Protein AF-A0A6P4IUB3-F1 (afdb_monomer)

Sequence (226 aa):
MGASVVKKASVVYGLVLATVLRIIIPFRVGSNALNECTNCTAAVVTYFSAASRVLFILTTLFLLSISLADLTADWISVAYIPLLIYMMSWTYYSLFEQMKNVEESYEGFMNELAHYWWSNDTYWFNLEKKLQCCGLGGPRTYMEYLRKVPGHCYNPQLITLGCGQMVHDLLDPMLRIGRLMRIITLAIELYLLYFYGVIVCKKLAS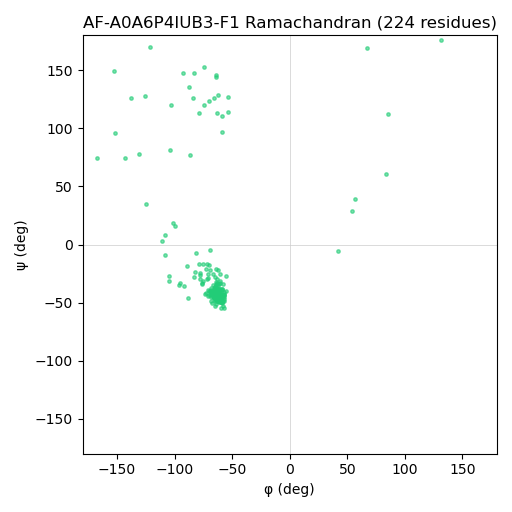LIAERHPNKNVSKPLLNKSR

Organism: Drosophila kikkawai (NCBI:txid30033)

Mean predicted aligned error: 11.53 Å

Radius of gyration: 29.63 Å; Cα contacts (8 Å, |Δi|>4): 137; chains: 1; bounding box: 85×38×99 Å

Nearest PDB structures (foldseek):
  8glv-assembly1_Em  TM=2.026E-01  e=2.421E+00  Chlamydomonas reinhardtii
  6mrt-assembly1_A  TM=2.283E-01  e=3.881E+00  Escherichia coli K-12
  6h2d-assembly1_P  TM=2.812E-01  e=7.673E+00  Aeromonas hydrophila subsp. hydrophila AL09-71

Solvent-accessible surface area (backbone atoms only — not comparable to full-atom values): 12744 Å² total; per-residue (Å²): 121,65,73,63,53,53,53,54,52,50,53,53,49,52,51,52,50,52,54,48,47,66,54,43,47,54,62,73,72,52,44,70,56,53,63,77,41,58,64,35,40,51,31,49,45,50,40,54,52,50,54,50,50,51,53,50,52,52,53,52,51,52,54,50,49,56,61,44,55,79,74,42,86,72,56,65,61,63,64,46,50,62,51,49,54,52,49,50,52,49,50,52,54,53,56,48,52,39,50,49,50,31,52,53,34,46,54,51,50,55,50,50,54,53,48,36,69,75,72,35,67,72,61,38,56,52,49,28,64,53,53,69,27,20,44,59,79,10,60,63,46,26,61,76,69,74,44,83,76,58,74,88,64,72,54,98,85,61,90,56,48,9,43,53,51,54,50,44,70,60,46,50,58,51,53,53,52,47,54,50,50,54,52,52,52,52,49,50,52,50,51,51,50,50,55,52,47,52,55,51,50,53,50,53,51,49,55,54,57,68,69,62,77,82,90,83,82,80,80,79,81,80,85,80,84,129

Secondary structure (DSSP, 8-state):
-HHHHHHHHHHHHHHHHHHHHHHHHHHHH--TTTTT-HHHHHHHHHHHHHHHHHHHHHHHHHHHHHHHHTTS-SSHHHHHHHHHHHHHHHHHHHHHHHHHHHHHHHHHHHHHHHHHHHH-HHHHHHHHHHHT--SSSSHHHHHHTTPPPPGGG--TTS-PPPHHHHHHHHHHHHHHHHHHHHHHHHHHHHHHHHHHHHHHHHHHHHHHHHT-S-SS----------

pLDDT: mean 76.95, std 13.05, range [38.53, 90.44]

Structure (mmCIF, N/CA/C/O backbone):
data_AF-A0A6P4IUB3-F1
#
_entry.id   AF-A0A6P4IUB3-F1
#
loop_
_atom_site.group_PDB
_atom_site.id
_atom_site.type_symbol
_atom_site.label_atom_id
_atom_site.label_alt_id
_atom_site.label_comp_id
_atom_site.label_asym_id
_atom_site.label_entity_id
_atom_site.label_seq_id
_atom_site.pdbx_PDB_ins_code
_atom_site.Cartn_x
_atom_site.Cartn_y
_atom_site.Cartn_z
_atom_site.occupancy
_atom_site.B_iso_or_equiv
_atom_site.auth_seq_id
_atom_site.auth_comp_id
_atom_site.auth_asym_id
_atom_site.auth_atom_id
_atom_site.pdbx_PDB_model_num
ATOM 1 N N . MET A 1 1 ? -23.542 -19.052 21.826 1.00 42.31 1 MET A N 1
ATOM 2 C CA . MET A 1 1 ? -23.485 -18.089 20.695 1.00 42.31 1 MET A CA 1
ATOM 3 C C . MET A 1 1 ? -22.056 -17.773 20.227 1.00 42.31 1 MET A C 1
ATOM 5 O O . MET A 1 1 ? -21.847 -17.721 19.018 1.00 42.31 1 MET A O 1
ATOM 9 N N . GLY A 1 2 ? -21.067 -17.647 21.128 1.00 48.34 2 GLY A N 1
ATOM 10 C CA . GLY A 1 2 ? -19.684 -17.252 20.791 1.00 48.34 2 GLY A CA 1
ATOM 11 C C . GLY A 1 2 ? -18.939 -18.126 19.767 1.00 48.34 2 GLY A C 1
ATOM 12 O O . GLY A 1 2 ? -18.315 -17.592 18.856 1.00 48.34 2 GLY A O 1
ATOM 13 N N . ALA A 1 3 ? -19.068 -19.458 19.814 1.00 53.69 3 ALA A N 1
ATOM 14 C CA . ALA A 1 3 ? -18.295 -20.355 18.937 1.00 53.69 3 ALA A CA 1
ATOM 15 C C . ALA A 1 3 ? -18.576 -20.187 17.424 1.00 53.69 3 ALA A C 1
ATOM 17 O O . ALA A 1 3 ? -17.685 -20.394 16.601 1.00 53.69 3 ALA A O 1
ATOM 18 N N . SER A 1 4 ? -19.797 -19.786 17.039 1.00 62.91 4 SER A N 1
ATOM 19 C CA . SER A 1 4 ? -20.139 -19.558 15.622 1.00 62.91 4 SER A CA 1
ATOM 20 C C . SER A 1 4 ? -19.573 -18.239 15.084 1.00 62.91 4 SER A C 1
ATOM 22 O O . SER A 1 4 ? -19.182 -18.163 13.920 1.00 62.91 4 SER A O 1
ATOM 24 N N . VAL A 1 5 ? -19.483 -17.220 15.943 1.00 61.38 5 VAL A N 1
ATOM 25 C CA . VAL A 1 5 ? -18.946 -15.895 15.608 1.00 61.38 5 VAL A CA 1
ATOM 26 C C . VAL A 1 5 ? -17.427 -15.970 15.484 1.00 61.38 5 VAL A C 1
ATOM 28 O O . VAL A 1 5 ? -16.875 -15.478 14.505 1.00 61.38 5 VAL A O 1
ATOM 31 N N . VAL A 1 6 ? -16.765 -16.683 16.402 1.00 65.00 6 VAL A N 1
ATOM 32 C CA . VAL A 1 6 ? -15.310 -16.904 16.368 1.00 65.00 6 VAL A CA 1
ATOM 33 C C . VAL A 1 6 ? -14.892 -17.659 15.102 1.00 65.00 6 VAL A C 1
ATOM 35 O O . VAL A 1 6 ? -13.956 -17.241 14.424 1.00 65.00 6 VAL A O 1
ATOM 38 N N . LYS A 1 7 ? -15.627 -18.712 14.707 1.00 71.19 7 LYS A N 1
ATOM 39 C CA . LYS A 1 7 ? -15.355 -19.426 13.447 1.00 71.19 7 LYS A CA 1
ATOM 40 C C . LYS A 1 7 ? -15.484 -18.509 12.227 1.00 71.19 7 LYS A C 1
ATOM 42 O O . LYS A 1 7 ? -14.572 -18.474 11.407 1.00 71.19 7 LYS A O 1
ATOM 47 N N . LYS A 1 8 ? -16.562 -17.724 12.120 1.00 71.88 8 LYS A N 1
ATOM 48 C CA . LYS A 1 8 ? -16.762 -16.794 10.990 1.00 71.88 8 LYS A CA 1
ATOM 49 C C . LYS A 1 8 ? -15.690 -15.698 10.939 1.00 71.88 8 LYS A C 1
ATOM 51 O O . LYS A 1 8 ? -15.153 -15.436 9.868 1.00 71.88 8 LYS A O 1
ATOM 56 N N . ALA A 1 9 ? -15.327 -15.121 12.085 1.00 64.62 9 ALA A N 1
ATOM 57 C CA . ALA A 1 9 ? -14.264 -14.121 12.178 1.00 64.62 9 ALA A CA 1
ATOM 58 C C . ALA A 1 9 ? -12.891 -14.694 11.782 1.00 64.62 9 ALA A C 1
ATOM 60 O O . ALA A 1 9 ? -12.144 -14.041 11.057 1.00 64.62 9 ALA A O 1
ATOM 61 N N . SER A 1 10 ? -12.588 -15.938 12.177 1.00 70.69 10 SER A N 1
ATOM 62 C CA . SER A 1 10 ? -11.330 -16.605 11.808 1.00 70.69 10 SER A CA 1
ATOM 63 C C . SER A 1 10 ? -11.194 -16.837 10.298 1.00 70.69 10 SER A C 1
ATOM 65 O O . SER A 1 10 ? -10.109 -16.664 9.748 1.00 70.69 10 SER A O 1
ATOM 67 N N . VAL A 1 11 ? -12.298 -17.154 9.609 1.00 75.38 11 VAL A N 1
ATOM 68 C CA . VAL A 1 11 ? -12.315 -17.351 8.149 1.00 75.38 11 VAL A CA 1
ATOM 69 C C . VAL A 1 11 ? -12.063 -16.032 7.419 1.00 75.38 11 VAL A C 1
ATOM 71 O O . VAL A 1 11 ? -11.243 -15.986 6.505 1.00 75.38 11 VAL A O 1
ATOM 74 N N . VAL A 1 12 ? -12.720 -14.948 7.846 1.00 71.19 12 VAL A N 1
ATOM 75 C CA . VAL A 1 12 ? -12.505 -13.609 7.270 1.00 71.19 12 VAL A CA 1
ATOM 76 C C . VAL A 1 12 ? -11.065 -13.149 7.503 1.00 71.19 12 VAL A C 1
ATOM 78 O O . VAL A 1 12 ? -10.420 -12.667 6.576 1.00 71.19 12 VAL A O 1
ATOM 81 N N . TYR A 1 13 ? -10.527 -13.365 8.704 1.00 70.75 13 TYR A N 1
ATOM 82 C CA . TYR A 1 13 ? -9.135 -13.048 9.014 1.00 70.75 13 TYR A CA 1
ATOM 83 C C . TYR A 1 13 ? -8.152 -13.839 8.140 1.00 70.75 13 TYR A C 1
ATOM 85 O O . TYR A 1 13 ? -7.230 -13.259 7.567 1.00 70.75 13 TYR A O 1
ATOM 93 N N . GLY A 1 14 ? -8.380 -15.145 7.972 1.00 75.12 14 GLY A N 1
ATOM 94 C CA . GLY A 1 14 ? -7.575 -15.991 7.092 1.00 75.12 14 GLY A CA 1
ATOM 95 C C . GLY A 1 14 ? -7.586 -15.511 5.638 1.00 75.12 14 GLY A C 1
ATOM 96 O O . GLY A 1 14 ? -6.539 -15.493 4.995 1.00 75.12 14 GLY A O 1
ATOM 97 N N . LEU A 1 15 ? -8.737 -15.049 5.138 1.00 77.81 15 LEU A N 1
ATOM 98 C CA . LEU A 1 15 ? -8.862 -14.475 3.796 1.00 77.81 15 LEU A CA 1
ATOM 99 C C . LEU A 1 15 ? -8.048 -13.179 3.652 1.00 77.81 15 LEU A C 1
ATOM 101 O O . LEU A 1 15 ? -7.307 -13.014 2.681 1.00 77.81 15 LEU A O 1
ATOM 105 N N . VAL A 1 16 ? -8.149 -12.270 4.625 1.00 73.06 16 VAL A N 1
ATOM 106 C CA . VAL A 1 16 ? -7.402 -11.005 4.614 1.00 73.06 16 VAL A CA 1
ATOM 107 C C . VAL A 1 16 ? -5.898 -11.268 4.684 1.00 73.06 16 VAL A C 1
ATOM 109 O O . VAL A 1 16 ? -5.142 -10.731 3.876 1.00 73.06 16 VAL A O 1
ATOM 112 N N . LEU A 1 17 ? -5.464 -12.167 5.570 1.00 76.94 17 LEU A N 1
ATOM 113 C CA . LEU A 1 17 ? -4.063 -12.565 5.692 1.00 76.94 17 LEU A CA 1
ATOM 114 C C . LEU A 1 17 ? -3.537 -13.211 4.404 1.00 76.94 17 LEU A C 1
ATOM 116 O O . LEU A 1 17 ? -2.446 -12.873 3.954 1.00 76.94 17 LEU A O 1
ATOM 120 N N . ALA A 1 18 ? -4.314 -14.099 3.779 1.00 79.25 18 ALA A N 1
ATOM 121 C CA . ALA A 1 18 ? -3.949 -14.721 2.508 1.00 79.25 18 ALA A CA 1
ATOM 122 C C . ALA A 1 18 ? -3.808 -13.684 1.384 1.00 79.25 18 ALA A C 1
ATOM 124 O O . ALA A 1 18 ? -2.897 -13.784 0.562 1.00 79.25 18 ALA A O 1
ATOM 125 N N . THR A 1 19 ? -4.672 -12.667 1.370 1.00 73.06 19 THR A N 1
ATOM 126 C CA . THR A 1 19 ? -4.615 -11.570 0.394 1.00 73.06 19 THR A CA 1
ATOM 127 C C . THR A 1 19 ? -3.355 -10.730 0.596 1.00 73.06 19 THR A C 1
ATOM 129 O O . THR A 1 19 ? -2.631 -10.464 -0.360 1.00 73.06 19 THR A O 1
ATOM 132 N N . VAL A 1 20 ? -3.032 -10.392 1.847 1.00 75.81 20 VAL A N 1
ATOM 133 C CA . VAL A 1 20 ? -1.809 -9.656 2.196 1.00 75.81 20 VAL A CA 1
ATOM 134 C C . VAL A 1 20 ? -0.554 -10.470 1.869 1.00 75.81 20 VAL A C 1
ATOM 136 O O . VAL A 1 20 ? 0.384 -9.943 1.279 1.00 75.81 20 VAL A O 1
ATOM 139 N N . LEU A 1 21 ? -0.533 -11.770 2.173 1.00 76.25 21 LEU A N 1
ATOM 140 C CA . LEU A 1 21 ? 0.590 -12.650 1.835 1.00 76.25 21 LEU A CA 1
ATOM 141 C C . LEU A 1 21 ? 0.785 -12.775 0.323 1.00 76.25 21 LEU A C 1
ATOM 143 O O . LEU A 1 21 ? 1.920 -12.730 -0.142 1.00 76.25 21 LEU A O 1
ATOM 147 N N . ARG A 1 22 ? -0.297 -12.860 -0.461 1.00 79.12 22 ARG A N 1
ATOM 148 C CA . ARG A 1 22 ? -0.220 -12.854 -1.931 1.00 79.12 22 ARG A CA 1
ATOM 149 C C . ARG A 1 22 ? 0.361 -11.564 -2.508 1.00 79.12 22 ARG A C 1
ATOM 151 O O . ARG A 1 22 ? 0.853 -11.602 -3.626 1.00 79.12 22 ARG A O 1
ATOM 158 N N . ILE A 1 23 ? 0.326 -10.463 -1.763 1.00 71.06 23 ILE A N 1
ATOM 159 C CA . ILE A 1 23 ? 0.944 -9.189 -2.145 1.00 71.06 23 ILE A CA 1
ATOM 160 C C . ILE A 1 23 ? 2.403 -9.133 -1.674 1.00 71.06 23 ILE A C 1
ATOM 162 O O . ILE A 1 23 ? 3.295 -8.815 -2.453 1.00 71.06 23 ILE A O 1
ATOM 166 N N . ILE A 1 24 ? 2.675 -9.512 -0.423 1.00 71.50 24 ILE A N 1
ATOM 167 C CA . ILE A 1 24 ? 4.022 -9.443 0.163 1.00 71.50 24 ILE A CA 1
ATOM 168 C C . ILE A 1 24 ? 4.983 -10.446 -0.491 1.00 71.50 24 ILE A C 1
ATOM 170 O O . ILE A 1 24 ? 6.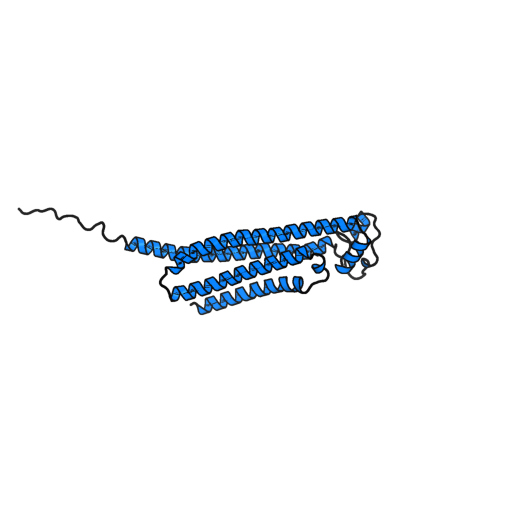136 -10.108 -0.742 1.00 71.50 24 ILE A O 1
ATOM 174 N N . ILE A 1 25 ? 4.539 -11.676 -0.774 1.00 72.31 25 ILE A N 1
ATOM 175 C CA . ILE A 1 25 ? 5.393 -12.741 -1.328 1.00 72.31 25 ILE A CA 1
ATOM 176 C C . ILE A 1 25 ? 6.039 -12.337 -2.665 1.00 72.31 25 ILE A C 1
ATOM 178 O O . ILE A 1 25 ? 7.264 -12.398 -2.738 1.00 72.31 25 ILE A O 1
ATOM 182 N N . PRO A 1 26 ? 5.310 -11.884 -3.703 1.00 69.94 26 PRO A N 1
ATOM 183 C CA . PRO A 1 26 ? 5.936 -11.494 -4.970 1.00 69.94 26 PRO A CA 1
ATOM 184 C C . PRO A 1 26 ? 6.861 -10.274 -4.840 1.00 69.94 26 PRO A C 1
ATOM 186 O O . PRO A 1 26 ? 7.848 -10.186 -5.565 1.00 69.94 26 PRO A O 1
ATOM 189 N N . PHE A 1 27 ? 6.602 -9.379 -3.882 1.00 69.69 27 PHE A N 1
ATOM 190 C CA . PHE A 1 27 ? 7.454 -8.217 -3.606 1.00 69.69 27 PHE A CA 1
ATOM 191 C C . PHE A 1 27 ? 8.722 -8.573 -2.819 1.00 69.69 27 PHE A C 1
ATOM 193 O O . PHE A 1 27 ? 9.715 -7.862 -2.910 1.00 69.69 27 PHE A O 1
ATOM 200 N N . ARG A 1 28 ? 8.706 -9.675 -2.056 1.00 65.06 28 ARG A N 1
ATOM 201 C CA . ARG A 1 28 ? 9.851 -10.140 -1.255 1.00 65.06 28 ARG A CA 1
ATOM 202 C C . ARG A 1 28 ? 10.698 -11.197 -1.964 1.00 65.06 28 ARG A C 1
ATOM 204 O O . ARG A 1 28 ? 11.897 -11.266 -1.730 1.00 65.06 28 ARG A O 1
ATOM 211 N N . VAL A 1 29 ? 10.065 -12.044 -2.777 1.00 64.00 29 VAL A N 1
ATOM 212 C CA . VAL A 1 29 ? 10.712 -13.133 -3.533 1.00 64.00 29 VAL A CA 1
ATOM 213 C C . VAL A 1 29 ? 11.194 -12.649 -4.908 1.00 64.00 29 VAL A C 1
ATOM 215 O O . VAL A 1 29 ? 12.103 -13.245 -5.472 1.00 64.00 29 VAL A O 1
ATOM 218 N N . GLY A 1 30 ? 10.672 -11.514 -5.386 1.00 54.34 30 GLY A N 1
ATOM 219 C CA . GLY A 1 30 ? 11.222 -10.759 -6.506 1.00 54.34 30 GLY A CA 1
ATOM 220 C C . GLY A 1 30 ? 10.746 -11.266 -7.863 1.00 54.34 30 GLY A C 1
ATOM 221 O O . GLY A 1 30 ? 11.142 -12.331 -8.328 1.00 54.34 30 GLY A O 1
ATOM 222 N N . SER A 1 31 ? 9.943 -10.455 -8.552 1.00 57.38 31 SER A N 1
ATOM 223 C CA . SER A 1 31 ? 10.000 -10.452 -10.016 1.00 57.38 31 SER A CA 1
ATOM 224 C C . SER A 1 31 ? 11.153 -9.537 -10.443 1.00 57.38 31 SER A C 1
ATOM 226 O O . SER A 1 31 ? 11.426 -8.540 -9.773 1.00 57.38 31 SER A O 1
ATOM 228 N N . ASN A 1 32 ? 11.828 -9.839 -11.554 1.00 56.44 32 ASN A N 1
ATOM 229 C CA . ASN A 1 32 ? 12.934 -9.009 -12.060 1.00 56.44 32 ASN A CA 1
ATOM 230 C C . ASN A 1 32 ? 12.521 -7.543 -12.283 1.00 56.44 32 ASN A C 1
ATOM 232 O O . ASN A 1 32 ? 13.350 -6.648 -12.158 1.00 56.44 32 ASN A O 1
ATOM 236 N N . ALA A 1 33 ? 11.234 -7.306 -12.544 1.00 56.03 33 ALA A N 1
ATOM 237 C CA . ALA A 1 33 ? 10.660 -5.978 -12.689 1.00 56.03 33 ALA A CA 1
ATOM 238 C C . ALA A 1 33 ? 10.474 -5.228 -11.358 1.00 56.03 33 ALA A C 1
ATOM 240 O O . ALA A 1 33 ? 10.584 -4.008 -11.300 1.00 56.03 33 ALA A O 1
ATOM 241 N N . LEU A 1 34 ? 10.211 -5.962 -10.277 1.00 59.34 34 LEU A N 1
ATOM 242 C CA . LEU A 1 34 ? 9.973 -5.417 -8.940 1.00 59.34 34 LEU A CA 1
ATOM 243 C C . LEU A 1 34 ? 11.268 -4.999 -8.233 1.00 59.34 34 LEU A C 1
ATOM 245 O O . LEU A 1 34 ? 11.261 -4.049 -7.457 1.00 59.34 34 LEU A O 1
ATOM 249 N N . ASN A 1 35 ? 12.383 -5.665 -8.532 1.00 65.69 35 ASN A N 1
ATOM 250 C CA . ASN A 1 35 ? 13.667 -5.405 -7.877 1.00 65.69 35 ASN A CA 1
ATOM 251 C C . ASN A 1 35 ? 14.322 -4.074 -8.286 1.00 65.69 35 ASN A C 1
ATOM 253 O O . ASN A 1 35 ? 15.214 -3.609 -7.580 1.00 65.69 35 ASN A O 1
ATOM 257 N N . GLU A 1 36 ? 13.897 -3.455 -9.391 1.00 71.06 36 GLU A N 1
ATOM 258 C CA . GLU A 1 36 ? 14.462 -2.177 -9.849 1.00 71.06 36 GLU A CA 1
ATOM 259 C C . GLU A 1 36 ? 13.935 -0.974 -9.048 1.00 71.06 36 GLU A C 1
ATOM 261 O O . GLU A 1 36 ? 14.663 0.001 -8.896 1.00 71.06 36 GLU A O 1
ATOM 266 N N . CYS A 1 37 ? 12.733 -1.050 -8.450 1.00 74.19 37 CYS A N 1
ATOM 267 C CA . CYS A 1 37 ? 12.276 -0.042 -7.485 1.00 74.19 37 CYS A CA 1
ATOM 268 C C . CYS A 1 37 ? 12.359 -0.564 -6.042 1.00 74.19 37 CYS A C 1
ATOM 270 O O . CYS A 1 37 ? 11.366 -0.984 -5.435 1.00 74.19 37 CYS A O 1
ATOM 272 N N . THR A 1 38 ? 13.555 -0.508 -5.459 1.00 76.56 38 THR A N 1
ATOM 273 C CA . THR A 1 38 ? 13.807 -0.906 -4.061 1.00 76.56 38 THR A CA 1
ATOM 274 C C . THR A 1 38 ? 13.004 -0.069 -3.060 1.00 76.56 38 THR A C 1
ATOM 276 O O . THR A 1 38 ? 12.453 -0.608 -2.101 1.00 76.56 38 THR A O 1
ATOM 279 N N . ASN A 1 39 ? 12.857 1.235 -3.310 1.00 77.44 39 ASN A N 1
ATOM 280 C CA . ASN A 1 39 ? 12.081 2.129 -2.448 1.00 77.44 39 ASN A CA 1
ATOM 281 C C . ASN A 1 39 ? 10.573 1.841 -2.531 1.00 77.44 39 ASN A C 1
ATOM 283 O O . ASN A 1 39 ? 9.918 1.723 -1.496 1.00 77.44 39 ASN A O 1
ATOM 287 N N . CYS A 1 40 ? 10.026 1.626 -3.736 1.00 77.94 40 CYS A N 1
ATOM 288 C CA . CYS A 1 40 ? 8.616 1.261 -3.913 1.00 77.94 40 CYS A CA 1
ATOM 289 C C . CYS A 1 40 ? 8.308 -0.078 -3.235 1.00 77.94 40 CYS A C 1
ATOM 291 O O . CYS A 1 40 ? 7.314 -0.206 -2.521 1.00 77.94 40 CYS A O 1
ATOM 293 N N . THR A 1 41 ? 9.163 -1.085 -3.440 1.00 79.31 41 THR A N 1
ATOM 294 C CA . THR A 1 41 ? 8.959 -2.415 -2.852 1.00 79.31 41 THR A CA 1
ATOM 295 C C . THR A 1 41 ? 9.028 -2.374 -1.332 1.00 79.31 41 THR A C 1
ATOM 297 O O . THR A 1 41 ? 8.154 -2.937 -0.670 1.00 79.31 41 THR A O 1
ATOM 300 N N . ALA A 1 42 ? 9.993 -1.648 -0.765 1.00 82.69 42 ALA A N 1
ATOM 301 C CA . ALA A 1 42 ? 10.083 -1.439 0.674 1.00 82.69 42 ALA A CA 1
ATOM 302 C C . ALA A 1 42 ? 8.848 -0.712 1.232 1.00 82.69 42 ALA A C 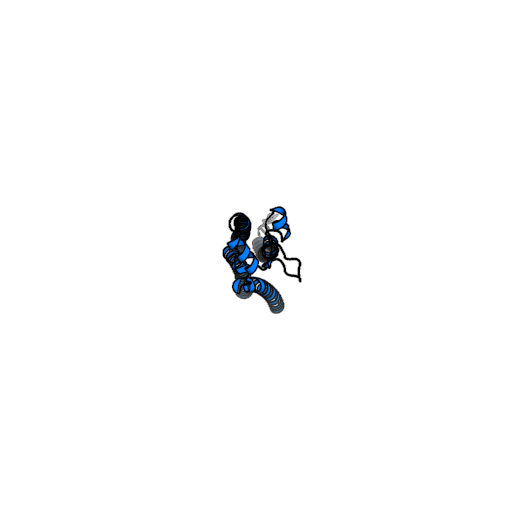1
ATOM 304 O O . ALA A 1 42 ? 8.296 -1.150 2.245 1.00 82.69 42 ALA A O 1
ATOM 305 N N . ALA A 1 43 ? 8.374 0.347 0.568 1.00 83.06 43 ALA A N 1
ATOM 306 C CA . ALA A 1 43 ? 7.199 1.106 0.995 1.00 83.06 43 ALA A CA 1
ATOM 307 C C . ALA A 1 43 ? 5.926 0.241 0.988 1.00 83.06 43 ALA A C 1
ATOM 309 O O . ALA A 1 43 ? 5.215 0.173 1.993 1.00 83.06 43 ALA A O 1
ATOM 310 N N . VAL A 1 44 ? 5.681 -0.494 -0.103 1.00 83.94 44 VAL A N 1
ATOM 311 C CA . VAL A 1 44 ? 4.535 -1.407 -0.247 1.00 83.94 44 VAL A CA 1
ATOM 312 C C . VAL A 1 44 ? 4.572 -2.500 0.824 1.00 83.94 44 VAL A C 1
ATOM 314 O O . VAL A 1 44 ? 3.586 -2.713 1.533 1.00 83.94 44 VAL A O 1
ATOM 317 N N . VAL A 1 45 ? 5.713 -3.172 1.001 1.00 84.12 45 VAL A N 1
ATOM 318 C CA . VAL A 1 45 ? 5.860 -4.238 2.006 1.00 84.12 45 VAL A CA 1
ATOM 319 C C . VAL A 1 45 ? 5.657 -3.697 3.420 1.00 84.12 45 VAL A C 1
ATOM 321 O O . VAL A 1 45 ? 4.977 -4.336 4.226 1.00 84.12 45 VAL A O 1
ATOM 324 N N . THR A 1 46 ? 6.205 -2.519 3.722 1.00 85.69 46 THR A N 1
ATOM 325 C CA . THR A 1 46 ? 6.063 -1.878 5.036 1.00 85.69 46 THR A CA 1
ATOM 326 C C . THR A 1 46 ? 4.603 -1.555 5.328 1.00 85.69 46 THR A C 1
ATOM 328 O O . THR A 1 46 ? 4.111 -1.917 6.399 1.00 85.69 46 THR A O 1
ATOM 331 N N . TYR A 1 47 ? 3.892 -0.978 4.357 1.00 85.69 47 TYR A N 1
ATOM 332 C CA . TYR A 1 47 ? 2.472 -0.659 4.471 1.00 85.69 47 TYR A CA 1
ATOM 333 C C . TYR A 1 47 ? 1.611 -1.906 4.722 1.00 85.69 47 TYR A C 1
ATOM 335 O O . TYR A 1 47 ? 0.884 -1.985 5.715 1.00 85.69 47 TYR A O 1
ATOM 343 N N . PHE A 1 48 ? 1.719 -2.926 3.865 1.00 82.56 48 PHE A N 1
ATOM 344 C CA . PHE A 1 48 ? 0.903 -4.139 3.993 1.00 82.56 48 PHE A CA 1
ATOM 345 C C . PHE A 1 48 ? 1.243 -4.941 5.258 1.00 82.56 48 PHE A C 1
ATOM 347 O O . PHE A 1 48 ? 0.350 -5.495 5.905 1.00 82.56 48 PHE A O 1
ATOM 354 N N . SER A 1 49 ? 2.515 -4.950 5.668 1.00 82.81 49 SER A N 1
ATOM 355 C CA . SER A 1 49 ? 2.936 -5.506 6.956 1.00 82.81 49 SER A CA 1
ATOM 356 C C . SER A 1 49 ? 2.302 -4.746 8.124 1.00 82.81 49 SER A C 1
ATOM 358 O O . SER A 1 49 ? 1.734 -5.376 9.016 1.00 82.81 49 SER A O 1
ATOM 360 N N . ALA A 1 50 ? 2.346 -3.413 8.134 1.00 83.25 50 ALA A N 1
ATOM 361 C CA . ALA A 1 50 ? 1.751 -2.611 9.200 1.00 83.25 50 ALA A CA 1
ATOM 362 C C . ALA A 1 50 ? 0.231 -2.808 9.288 1.00 83.25 50 ALA A C 1
ATOM 364 O O . ALA A 1 50 ? -0.280 -3.101 10.370 1.00 83.25 50 ALA A O 1
ATOM 365 N N . ALA A 1 51 ? -0.475 -2.762 8.155 1.00 82.31 51 ALA A N 1
ATOM 366 C CA . ALA A 1 51 ? -1.914 -3.011 8.096 1.00 82.31 51 ALA A CA 1
ATOM 367 C C . ALA A 1 51 ? -2.282 -4.398 8.656 1.00 82.31 51 ALA A C 1
ATOM 369 O O . ALA A 1 51 ? -3.217 -4.527 9.447 1.00 82.31 51 ALA A O 1
ATOM 370 N N . SER A 1 52 ? -1.507 -5.438 8.324 1.00 82.25 52 SER A N 1
ATOM 371 C CA . SER A 1 52 ? -1.731 -6.784 8.869 1.00 82.25 52 SER A CA 1
ATOM 372 C C . SER A 1 52 ? -1.526 -6.861 10.385 1.00 82.25 52 SER A C 1
ATOM 374 O O . SER A 1 52 ? -2.313 -7.507 11.076 1.00 82.25 52 SER A O 1
ATOM 376 N N . ARG A 1 53 ? -0.518 -6.158 10.923 1.00 82.94 53 ARG A N 1
ATOM 377 C CA . ARG A 1 53 ? -0.256 -6.107 12.370 1.00 82.94 53 ARG A CA 1
ATOM 378 C C . ARG A 1 53 ? -1.390 -5.423 13.116 1.00 82.94 53 ARG A C 1
ATOM 380 O O . ARG A 1 53 ? -1.817 -5.937 14.144 1.00 82.94 53 ARG A O 1
ATOM 387 N N . VAL A 1 54 ? -1.896 -4.308 12.590 1.00 83.12 54 VAL A N 1
ATOM 388 C CA . VAL A 1 54 ? -3.048 -3.600 13.166 1.00 83.12 54 VAL A CA 1
ATOM 389 C C . VAL A 1 54 ? -4.260 -4.525 13.226 1.00 83.12 54 VAL A C 1
ATOM 391 O O . VAL A 1 54 ? -4.837 -4.701 14.295 1.00 83.12 54 VAL A O 1
ATOM 394 N N . LEU A 1 55 ? -4.592 -5.197 12.122 1.00 79.44 55 LEU A N 1
ATOM 395 C CA . LEU A 1 55 ? -5.716 -6.135 12.082 1.00 79.44 55 LEU A CA 1
ATOM 396 C C . LEU A 1 55 ? -5.539 -7.317 13.046 1.00 79.44 55 LEU A C 1
ATOM 398 O O . LEU A 1 55 ? -6.503 -7.738 13.690 1.00 79.44 55 LEU A O 1
ATOM 402 N N . PHE A 1 56 ? -4.321 -7.843 13.184 1.00 81.19 56 PHE A N 1
ATOM 403 C CA . PHE A 1 56 ? -4.017 -8.900 14.149 1.00 81.19 56 PHE A CA 1
ATOM 404 C C . PHE A 1 56 ? -4.198 -8.427 15.596 1.00 81.19 56 PHE A C 1
ATOM 406 O O . PHE A 1 56 ? -4.857 -9.097 16.390 1.00 81.19 56 PHE A O 1
ATOM 413 N N . ILE A 1 57 ? -3.665 -7.254 15.942 1.00 82.50 57 ILE A N 1
ATOM 414 C CA . ILE A 1 57 ? -3.814 -6.673 17.282 1.00 82.50 57 ILE A CA 1
ATOM 415 C C . ILE A 1 57 ? -5.294 -6.420 17.579 1.00 82.50 57 ILE A C 1
ATOM 417 O O . ILE A 1 57 ? -5.779 -6.813 18.638 1.00 82.50 57 ILE A O 1
ATOM 421 N N . LEU A 1 58 ? -6.029 -5.837 16.630 1.00 79.00 58 LEU A N 1
ATOM 422 C CA . LEU A 1 58 ? -7.450 -5.527 16.768 1.00 79.00 58 LEU A CA 1
ATOM 423 C C . LEU A 1 58 ? -8.288 -6.785 17.027 1.00 79.00 58 LEU A C 1
ATOM 425 O O . LEU A 1 58 ? -9.080 -6.831 17.967 1.00 79.00 58 LEU A O 1
ATOM 429 N N . THR A 1 59 ? -8.092 -7.826 16.215 1.00 75.50 59 THR A N 1
ATOM 430 C CA . THR A 1 59 ? -8.815 -9.098 16.361 1.00 75.50 59 THR A CA 1
ATOM 431 C C . THR A 1 59 ? -8.462 -9.807 17.665 1.00 75.50 59 THR A C 1
ATOM 433 O O . THR A 1 59 ? -9.357 -10.304 18.348 1.00 75.50 59 THR A O 1
ATOM 436 N N . THR A 1 60 ? -7.188 -9.801 18.060 1.00 78.75 60 THR A N 1
ATOM 437 C CA . THR A 1 60 ? -6.741 -10.409 19.320 1.00 78.75 60 THR A CA 1
ATOM 438 C C . THR A 1 60 ? -7.323 -9.675 20.528 1.00 78.75 60 THR A C 1
ATOM 440 O O . THR A 1 60 ? -7.880 -10.310 21.422 1.00 78.75 60 THR A O 1
ATOM 443 N N . LEU A 1 61 ? -7.275 -8.338 20.537 1.00 76.94 61 LEU A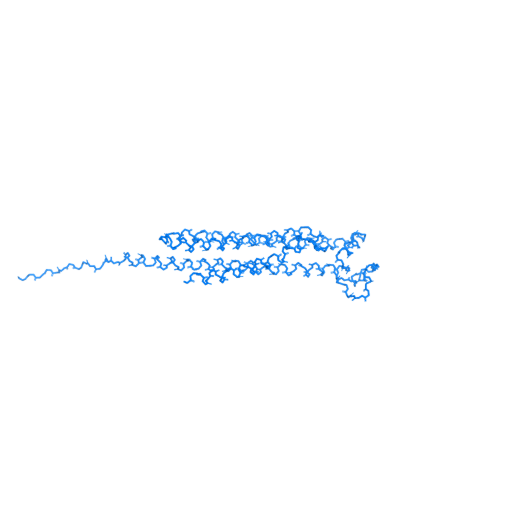 N 1
ATOM 444 C CA . LEU A 1 61 ? -7.880 -7.516 21.589 1.00 76.94 61 LEU A CA 1
ATOM 445 C C . LEU A 1 61 ? -9.393 -7.715 21.666 1.00 76.94 61 LEU A C 1
ATOM 447 O O . LEU A 1 61 ? -9.942 -7.778 22.763 1.00 76.94 61 LEU A O 1
ATOM 451 N N . PHE A 1 62 ? -10.069 -7.854 20.526 1.00 75.81 62 PHE A N 1
ATOM 452 C CA . PHE A 1 62 ? -11.503 -8.119 20.496 1.00 75.81 62 PHE A CA 1
ATOM 453 C C . PHE A 1 62 ? -11.858 -9.472 21.132 1.00 75.81 62 PHE A C 1
ATOM 455 O O . PHE A 1 62 ? -12.780 -9.546 21.944 1.00 75.81 62 PHE A O 1
ATOM 462 N N . LEU A 1 63 ? -11.107 -10.531 20.815 1.00 75.56 63 LEU A N 1
ATOM 463 C CA . LEU A 1 63 ? -11.310 -11.859 21.406 1.00 75.56 63 LEU A CA 1
ATOM 464 C C . LEU A 1 63 ? -11.009 -11.875 22.910 1.00 75.56 63 LEU A C 1
ATOM 466 O O . LEU A 1 63 ? -11.770 -12.466 23.683 1.00 75.56 63 LEU A O 1
ATOM 470 N N . LEU A 1 64 ? -9.931 -11.206 23.328 1.00 74.06 64 LEU A N 1
ATOM 471 C CA . LEU A 1 64 ? -9.592 -11.044 24.742 1.00 74.06 64 LEU A CA 1
ATOM 472 C C . LEU A 1 64 ? -10.689 -10.279 25.483 1.00 74.06 64 LEU A C 1
ATOM 474 O O . LEU A 1 64 ? -11.110 -10.719 26.546 1.00 74.06 64 LEU A O 1
ATOM 478 N N . SER A 1 65 ? -11.195 -9.192 24.900 1.00 72.75 65 SER A N 1
ATOM 479 C CA . SER A 1 65 ? -12.270 -8.384 25.479 1.00 72.75 65 SER A CA 1
ATOM 480 C C . SER A 1 65 ? -13.546 -9.198 25.709 1.00 72.75 65 SER A C 1
ATOM 482 O O . SER A 1 65 ? -14.093 -9.152 26.804 1.00 72.75 65 SER A O 1
ATOM 484 N N . ILE A 1 66 ? -13.983 -10.014 24.739 1.00 70.25 66 ILE A N 1
ATOM 485 C CA . ILE A 1 66 ? -15.142 -10.910 24.926 1.00 70.25 66 ILE A CA 1
ATOM 486 C C . ILE A 1 66 ? -14.884 -11.907 26.062 1.00 70.25 66 ILE A C 1
ATOM 488 O O . ILE A 1 66 ? -15.731 -12.086 26.931 1.00 70.25 66 ILE A O 1
ATOM 492 N N . SER A 1 67 ? -13.702 -12.525 26.076 1.00 69.56 67 SER A N 1
ATOM 493 C CA . SER A 1 67 ? -13.349 -13.532 27.086 1.00 69.56 67 SER A CA 1
ATOM 494 C C . SER A 1 67 ? -13.282 -12.933 28.497 1.00 69.56 67 SER A C 1
ATOM 496 O O . SER A 1 67 ? -13.665 -13.575 29.469 1.00 69.56 67 SER A O 1
ATOM 498 N N . LEU A 1 68 ? -12.803 -11.690 28.612 1.00 67.75 68 LEU A N 1
ATOM 499 C CA . LEU A 1 68 ? -12.714 -10.941 29.866 1.00 67.75 68 LEU A CA 1
ATOM 500 C C . LEU A 1 68 ? -14.068 -10.388 30.317 1.00 67.75 68 LEU A C 1
ATOM 502 O O . LEU A 1 68 ? -14.309 -10.329 31.521 1.00 67.75 68 LEU A O 1
ATOM 506 N N . ALA A 1 69 ? -14.949 -10.001 29.391 1.00 64.12 69 ALA A N 1
ATOM 507 C CA . ALA A 1 69 ? -16.304 -9.545 29.705 1.00 64.12 69 ALA A CA 1
ATOM 508 C C . ALA A 1 69 ? -17.144 -10.652 30.364 1.00 64.12 69 ALA A C 1
ATOM 510 O O . ALA A 1 69 ? -17.922 -10.368 31.268 1.00 64.12 69 ALA A O 1
ATOM 511 N N . ASP A 1 70 ? -16.922 -11.914 29.983 1.00 63.91 70 ASP A N 1
ATOM 512 C CA . ASP A 1 70 ? -17.552 -13.067 30.641 1.00 63.91 70 ASP A CA 1
ATOM 513 C C . ASP A 1 70 ? -17.024 -13.299 32.077 1.00 63.91 70 ASP A C 1
ATOM 515 O O . ASP A 1 70 ? -17.702 -13.923 32.893 1.00 63.91 70 ASP A O 1
ATOM 519 N N . LEU A 1 71 ? -15.823 -12.801 32.407 1.00 60.19 71 LEU A N 1
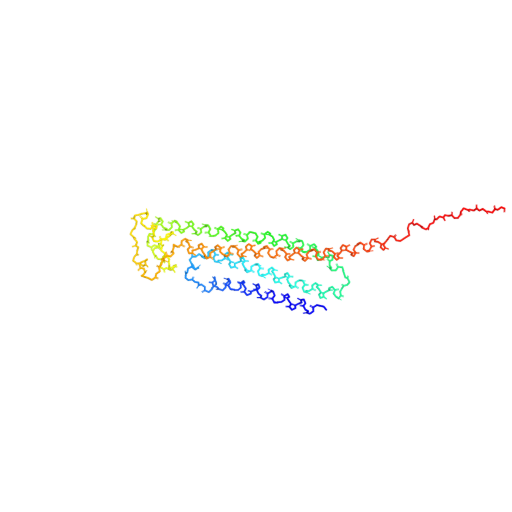ATOM 520 C CA . LEU A 1 71 ? -15.129 -13.051 33.682 1.00 60.19 71 LEU A CA 1
ATOM 521 C C . LEU A 1 71 ? -15.155 -11.871 34.660 1.00 60.19 71 LEU A C 1
ATOM 523 O O . LEU A 1 71 ? -15.040 -12.062 35.870 1.00 60.19 71 LEU A O 1
ATOM 527 N N . THR A 1 72 ? -15.258 -10.645 34.158 1.00 57.97 72 THR A N 1
ATOM 528 C CA . THR A 1 72 ? -15.134 -9.424 34.958 1.00 57.97 72 THR A CA 1
ATOM 529 C C . THR A 1 72 ? -16.362 -8.559 34.750 1.00 57.97 72 THR A C 1
ATOM 531 O O . THR A 1 72 ? -16.747 -8.264 33.625 1.00 57.97 72 THR A O 1
ATOM 534 N N . ALA A 1 73 ? -16.992 -8.154 35.852 1.00 54.59 73 ALA A N 1
ATOM 535 C CA . ALA A 1 73 ? -18.182 -7.318 35.829 1.00 54.59 73 ALA A CA 1
ATOM 536 C C . ALA A 1 73 ? -17.896 -5.988 35.108 1.00 54.59 73 ALA A C 1
ATOM 538 O O . ALA A 1 73 ? -17.358 -5.093 35.740 1.00 54.59 73 ALA A O 1
ATOM 539 N N . ASP A 1 74 ? -18.238 -5.881 33.814 1.00 60.16 74 ASP A N 1
ATOM 540 C CA . ASP A 1 74 ? -18.567 -4.715 32.957 1.00 60.16 74 ASP A CA 1
ATOM 541 C C . ASP A 1 74 ? -17.747 -3.399 33.032 1.00 60.16 74 ASP A C 1
ATOM 543 O O . ASP A 1 74 ? -17.979 -2.479 32.252 1.00 60.16 74 ASP A O 1
ATOM 547 N N . TRP A 1 75 ? -16.789 -3.241 33.939 1.00 62.41 75 TRP A N 1
ATOM 548 C CA . TRP A 1 75 ? -15.989 -2.024 34.096 1.00 62.41 75 TRP A CA 1
ATOM 549 C C . TRP A 1 75 ? -14.826 -1.982 33.102 1.00 62.41 75 TRP A C 1
ATOM 551 O O . TRP A 1 75 ? -14.383 -0.901 32.711 1.00 62.41 75 TRP A O 1
ATOM 561 N N . ILE A 1 76 ? -14.385 -3.146 32.611 1.00 66.69 76 ILE A N 1
ATOM 562 C CA . ILE A 1 76 ? -13.351 -3.249 31.572 1.00 66.69 76 ILE A CA 1
ATOM 563 C C . ILE A 1 76 ? -13.823 -2.616 30.256 1.00 66.69 76 ILE A C 1
ATOM 565 O O . ILE A 1 76 ? -13.030 -1.958 29.582 1.00 66.69 76 ILE A O 1
ATOM 569 N N . SER A 1 77 ? -15.117 -2.699 29.920 1.00 64.94 77 SER A N 1
ATOM 570 C CA . SER A 1 77 ? -15.638 -2.069 28.699 1.00 64.94 77 SER A CA 1
ATOM 571 C C . SER A 1 77 ? -15.573 -0.540 28.738 1.00 64.94 77 SER A C 1
ATOM 573 O O . SER A 1 77 ? -15.475 0.086 27.688 1.00 64.94 77 SER A O 1
ATOM 575 N N . VAL A 1 78 ? -15.579 0.074 29.928 1.00 70.81 78 VAL A N 1
ATOM 576 C CA . VAL A 1 78 ? -15.437 1.533 30.073 1.00 70.81 78 VAL A CA 1
ATOM 577 C C . VAL A 1 78 ? -13.998 1.967 29.783 1.00 70.81 78 VAL A C 1
ATOM 579 O O . VAL A 1 78 ? -13.791 2.946 29.070 1.00 70.81 78 VAL A O 1
ATOM 582 N N . ALA A 1 79 ? -13.004 1.216 30.267 1.00 74.00 79 ALA A N 1
ATOM 583 C CA . ALA A 1 79 ? -11.588 1.485 29.996 1.00 74.00 79 ALA A CA 1
ATOM 584 C C . ALA A 1 79 ? -11.182 1.174 28.541 1.00 74.00 79 ALA A C 1
ATOM 586 O O . ALA A 1 79 ? -10.248 1.775 28.011 1.00 74.00 79 ALA A O 1
ATOM 587 N N . TYR A 1 80 ? -11.900 0.266 27.876 1.00 76.62 80 TYR A N 1
ATOM 588 C CA . TYR A 1 80 ? -11.627 -0.130 26.493 1.00 76.62 80 TYR A CA 1
ATOM 589 C C . TYR A 1 80 ? -12.002 0.948 25.459 1.00 76.62 80 TYR A C 1
ATOM 591 O O . TYR A 1 80 ? -11.350 1.056 24.423 1.00 76.62 80 TYR A O 1
ATOM 599 N N . ILE A 1 81 ? -13.007 1.787 25.738 1.00 80.31 81 ILE A N 1
ATOM 600 C CA . ILE A 1 81 ? -13.476 2.826 24.800 1.00 80.31 81 ILE A CA 1
ATOM 601 C C . ILE A 1 81 ? -12.404 3.902 24.520 1.00 80.31 81 ILE A C 1
ATOM 603 O O . ILE A 1 81 ? -12.115 4.136 23.346 1.00 80.31 81 ILE A O 1
ATOM 607 N N . PRO A 1 82 ? -11.765 4.540 25.524 1.00 83.44 82 PRO A N 1
ATOM 608 C CA . PRO A 1 82 ? -10.685 5.499 25.276 1.00 83.44 82 PRO A CA 1
ATOM 609 C C . PRO A 1 82 ? -9.509 4.883 24.514 1.00 83.44 82 PRO A C 1
ATOM 611 O O . PRO A 1 82 ? -8.942 5.524 23.631 1.00 83.44 82 PRO A O 1
ATOM 614 N N . LEU A 1 83 ? -9.174 3.624 24.822 1.00 83.88 83 LEU A N 1
ATOM 615 C CA . LEU A 1 83 ? -8.118 2.886 24.134 1.00 83.88 83 LEU A CA 1
ATOM 616 C C . LEU A 1 83 ? -8.461 2.672 22.653 1.00 83.88 83 LEU A C 1
ATOM 618 O O . LEU A 1 83 ? -7.612 2.901 21.798 1.00 83.88 83 LEU A O 1
ATOM 622 N N . LEU A 1 84 ? -9.702 2.290 22.339 1.00 83.25 84 LEU A N 1
ATOM 623 C CA . LEU A 1 84 ? -10.177 2.156 20.959 1.00 83.25 84 LEU A CA 1
ATOM 624 C C . LEU A 1 84 ? -10.120 3.482 20.193 1.00 83.25 84 LEU A C 1
ATOM 626 O O . LEU A 1 84 ? -9.671 3.493 19.052 1.00 83.25 84 LEU A O 1
ATOM 630 N N . ILE A 1 85 ? -10.541 4.593 20.807 1.00 87.25 85 ILE A N 1
ATOM 631 C CA . ILE A 1 85 ? -10.492 5.925 20.176 1.00 87.25 85 ILE A CA 1
ATOM 632 C C . ILE A 1 85 ? -9.042 6.318 19.873 1.00 87.25 85 ILE A C 1
ATOM 634 O O . ILE A 1 85 ? -8.742 6.790 18.776 1.00 87.25 85 ILE A O 1
ATOM 638 N N . TYR A 1 86 ? -8.137 6.097 20.830 1.00 89.00 86 TYR A N 1
ATOM 639 C CA . TYR A 1 86 ? -6.713 6.358 20.643 1.00 89.00 86 TYR A CA 1
ATOM 640 C C . TYR A 1 86 ? -6.129 5.510 19.508 1.00 89.00 86 TYR A C 1
ATOM 642 O O . TYR A 1 86 ? -5.480 6.052 18.613 1.00 89.00 86 TYR A O 1
ATOM 650 N N . MET A 1 87 ? -6.405 4.202 19.512 1.00 85.38 87 MET A N 1
ATOM 651 C CA . MET A 1 87 ? -5.933 3.286 18.474 1.00 85.38 87 MET A CA 1
ATOM 652 C C . MET A 1 87 ? -6.468 3.691 17.101 1.00 85.38 87 MET A C 1
ATOM 654 O O . MET A 1 87 ? -5.677 3.783 16.176 1.00 85.38 87 MET A O 1
ATOM 658 N N . MET A 1 88 ? -7.754 4.033 16.983 1.00 87.38 88 MET A N 1
ATOM 659 C CA . MET A 1 88 ? -8.364 4.469 15.722 1.00 87.38 88 MET A CA 1
ATOM 660 C C . MET A 1 88 ? -7.747 5.767 15.174 1.00 87.38 88 MET A C 1
ATOM 662 O O . MET A 1 88 ? -7.545 5.919 13.970 1.00 87.38 88 MET A O 1
ATOM 666 N N . SER A 1 89 ? -7.425 6.721 16.052 1.00 89.88 89 SER A N 1
ATOM 667 C CA . SER A 1 89 ? -6.705 7.934 15.648 1.00 89.88 89 SER A CA 1
ATOM 668 C C . SER A 1 89 ? -5.306 7.584 15.136 1.00 89.88 89 SER A C 1
ATOM 670 O O . SER A 1 89 ? -4.902 8.004 14.051 1.00 89.88 89 SER A O 1
ATOM 672 N N . TRP A 1 90 ? -4.581 6.746 15.877 1.00 89.38 90 TRP A N 1
ATOM 673 C CA . TRP A 1 90 ? -3.238 6.322 15.500 1.00 89.38 90 TRP A CA 1
ATOM 674 C C . TRP A 1 90 ? -3.216 5.534 14.181 1.00 89.38 90 TRP A C 1
ATOM 676 O O . TRP A 1 90 ? -2.371 5.801 13.328 1.00 89.38 90 TRP A O 1
ATOM 686 N N . THR A 1 91 ? -4.156 4.610 13.969 1.00 88.19 91 THR A N 1
ATOM 687 C CA . THR A 1 91 ? -4.268 3.821 12.732 1.00 88.19 91 THR A CA 1
ATOM 688 C C . THR A 1 91 ? -4.634 4.694 11.544 1.00 88.19 91 THR A C 1
ATOM 690 O O . THR A 1 91 ? -4.057 4.516 10.471 1.00 88.19 91 THR A O 1
ATOM 693 N N . TYR A 1 92 ? -5.517 5.678 11.731 1.00 88.81 92 TYR A N 1
ATOM 694 C CA . TYR A 1 92 ? -5.829 6.667 10.706 1.00 88.81 92 TYR A CA 1
ATOM 695 C C . TYR A 1 92 ? -4.573 7.419 10.254 1.00 88.81 92 TYR A C 1
ATOM 697 O O . TYR A 1 92 ? -4.258 7.404 9.063 1.00 88.81 92 TYR A O 1
ATOM 705 N N . TYR A 1 93 ? -3.827 8.020 11.189 1.00 89.94 93 TYR A N 1
ATOM 706 C CA . TYR A 1 93 ? -2.618 8.781 10.861 1.00 89.94 93 TYR A CA 1
ATOM 707 C C . TYR A 1 93 ? -1.515 7.891 10.278 1.00 89.94 93 TYR A C 1
ATOM 709 O O . TYR A 1 93 ? -0.979 8.199 9.216 1.00 89.94 93 TYR A O 1
ATOM 717 N N . SER A 1 94 ? -1.219 6.757 10.918 1.00 88.69 94 SER A N 1
ATOM 718 C CA . SER A 1 94 ? -0.123 5.873 10.511 1.00 88.69 94 SER A CA 1
ATOM 719 C C . SER A 1 94 ? -0.364 5.235 9.139 1.00 88.69 94 SER A C 1
ATOM 721 O O . SER A 1 94 ? 0.522 5.255 8.284 1.00 88.69 94 SER A O 1
ATOM 723 N N . LEU A 1 95 ? -1.570 4.715 8.876 1.00 87.56 95 LEU A N 1
ATOM 724 C CA . LEU A 1 95 ? -1.889 4.130 7.568 1.00 87.56 95 LEU A CA 1
ATOM 725 C C . LEU A 1 95 ? -2.014 5.195 6.474 1.00 87.56 95 LEU A C 1
ATOM 727 O O . LEU A 1 95 ? -1.778 4.889 5.306 1.00 87.56 95 LEU A O 1
ATOM 731 N N . PHE A 1 96 ? -2.404 6.427 6.818 1.00 89.88 96 PHE A N 1
ATOM 732 C CA . PHE A 1 96 ? -2.412 7.540 5.871 1.00 89.88 96 PHE A CA 1
ATOM 733 C C . PHE A 1 96 ? -0.991 7.926 5.453 1.00 89.88 96 PHE A C 1
ATOM 735 O O . PHE A 1 96 ? -0.709 7.975 4.259 1.00 89.88 96 PHE A O 1
ATOM 742 N N . GLU A 1 97 ? -0.099 8.136 6.419 1.00 89.94 97 GLU A N 1
ATOM 743 C CA . GLU A 1 97 ? 1.297 8.503 6.173 1.00 89.94 97 GLU A CA 1
ATOM 744 C C . GLU A 1 97 ? 2.030 7.426 5.365 1.00 89.94 97 GLU A C 1
ATOM 746 O O . GLU A 1 97 ? 2.684 7.724 4.370 1.00 89.94 97 GLU A O 1
ATOM 751 N N . GLN A 1 98 ? 1.844 6.151 5.711 1.00 88.00 98 GLN A N 1
ATOM 752 C CA . GLN A 1 98 ? 2.459 5.058 4.959 1.00 88.00 98 GLN A CA 1
ATOM 753 C C . GLN A 1 98 ? 1.927 4.947 3.526 1.00 88.00 98 GLN A C 1
ATOM 755 O O . GLN A 1 98 ? 2.711 4.687 2.619 1.00 88.00 98 GLN A O 1
ATOM 760 N N . MET A 1 99 ? 0.627 5.168 3.295 1.00 87.31 99 MET A N 1
ATOM 761 C CA . MET A 1 99 ? 0.087 5.222 1.929 1.00 87.31 99 MET A CA 1
ATOM 762 C C . MET A 1 99 ? 0.682 6.379 1.130 1.00 87.31 99 MET A C 1
ATOM 764 O O . MET A 1 99 ? 1.020 6.190 -0.035 1.00 87.31 99 MET A O 1
ATOM 768 N N . LYS A 1 100 ? 0.845 7.548 1.760 1.00 90.12 100 LYS A N 1
ATOM 769 C CA . LYS A 1 100 ? 1.482 8.707 1.130 1.00 90.12 100 LYS A CA 1
ATOM 770 C C . LYS A 1 100 ? 2.923 8.391 0.726 1.00 90.12 100 LYS A C 1
ATOM 772 O O . LYS A 1 100 ? 3.306 8.677 -0.399 1.00 90.12 100 LYS A O 1
ATOM 777 N N . ASN A 1 101 ? 3.678 7.702 1.583 1.00 88.81 101 ASN A N 1
ATOM 778 C CA . ASN A 1 101 ? 5.042 7.274 1.262 1.00 88.81 101 ASN A CA 1
ATOM 779 C C . ASN A 1 101 ? 5.096 6.313 0.063 1.00 88.81 101 ASN A C 1
ATOM 781 O O . ASN A 1 101 ? 6.049 6.364 -0.713 1.00 88.81 101 ASN A O 1
ATOM 785 N N . VAL A 1 102 ? 4.099 5.435 -0.107 1.00 87.12 102 VAL A N 1
ATOM 786 C CA . VAL A 1 102 ? 4.015 4.555 -1.289 1.00 87.12 102 VAL A CA 1
ATOM 787 C C . VAL A 1 102 ? 3.765 5.372 -2.558 1.00 87.12 102 VAL A C 1
ATOM 789 O O . VAL A 1 102 ? 4.410 5.120 -3.573 1.00 87.12 102 VAL A O 1
ATOM 792 N N . GLU A 1 103 ? 2.860 6.350 -2.500 1.00 89.38 103 GLU A N 1
ATOM 793 C CA . GLU A 1 103 ? 2.535 7.239 -3.623 1.00 89.38 103 GLU A CA 1
ATOM 794 C C . GLU A 1 103 ? 3.734 8.114 -4.020 1.00 89.38 103 GLU A C 1
ATOM 796 O O . GLU A 1 103 ? 4.131 8.110 -5.181 1.00 89.38 103 GLU A O 1
ATOM 801 N N . GLU A 1 104 ? 4.398 8.749 -3.052 1.00 90.44 104 GLU A N 1
ATOM 802 C CA . GLU A 1 104 ? 5.612 9.544 -3.287 1.00 90.44 104 GLU A CA 1
ATOM 803 C C . GLU A 1 104 ? 6.767 8.695 -3.839 1.00 90.44 104 GLU A C 1
ATOM 805 O O . GLU A 1 104 ? 7.481 9.126 -4.744 1.00 90.44 104 GLU A O 1
ATOM 810 N N . SER A 1 105 ? 6.940 7.463 -3.342 1.00 87.06 105 SER A N 1
ATOM 811 C CA . SER A 1 105 ? 7.964 6.544 -3.863 1.00 87.06 105 SER A CA 1
ATOM 812 C C . SER A 1 105 ? 7.686 6.146 -5.313 1.00 87.06 105 SER A C 1
ATOM 814 O O . SER A 1 105 ? 8.617 6.006 -6.105 1.00 87.06 105 SER A O 1
ATOM 816 N N . TYR A 1 106 ? 6.412 5.966 -5.666 1.00 87.19 106 TYR A N 1
ATOM 817 C CA . TYR A 1 106 ? 5.997 5.664 -7.031 1.00 87.19 106 TYR A CA 1
ATOM 818 C C . TYR A 1 106 ? 6.230 6.852 -7.971 1.00 87.19 106 TYR A C 1
ATOM 820 O O . TYR A 1 106 ? 6.837 6.677 -9.027 1.00 87.19 106 TYR A O 1
ATOM 828 N N . GLU A 1 107 ? 5.807 8.057 -7.586 1.00 88.69 107 GLU A N 1
ATOM 829 C CA . GLU A 1 107 ? 6.047 9.268 -8.377 1.00 88.69 107 GLU A CA 1
ATOM 830 C C . GLU A 1 107 ? 7.546 9.533 -8.561 1.00 88.69 107 GLU A C 1
ATOM 832 O O . GLU A 1 107 ? 7.994 9.825 -9.672 1.00 88.69 107 GLU A O 1
ATOM 837 N N . GLY A 1 108 ? 8.336 9.358 -7.497 1.00 88.25 108 GLY A N 1
ATOM 838 C CA . GLY A 1 108 ? 9.794 9.448 -7.548 1.00 88.25 108 GLY A CA 1
ATOM 839 C C . GLY A 1 108 ? 10.395 8.480 -8.566 1.00 88.25 108 GLY A C 1
ATOM 840 O O . GLY A 1 108 ? 11.163 8.897 -9.432 1.00 88.25 108 GLY A O 1
ATOM 841 N N . PHE A 1 109 ? 9.977 7.213 -8.536 1.00 87.81 109 PHE A N 1
ATOM 842 C CA . PHE A 1 109 ? 10.451 6.208 -9.486 1.00 87.81 109 PHE A CA 1
ATOM 843 C C . PHE A 1 109 ? 10.028 6.502 -10.931 1.00 87.81 109 PHE A C 1
ATOM 845 O O . PHE A 1 109 ? 10.823 6.336 -11.851 1.00 87.81 109 PHE A O 1
ATOM 852 N N . MET A 1 110 ? 8.803 6.982 -11.158 1.00 88.69 110 MET A N 1
ATOM 853 C CA . MET A 1 110 ? 8.347 7.366 -12.500 1.00 88.69 110 MET A CA 1
ATOM 854 C C . MET A 1 110 ? 9.138 8.555 -13.062 1.00 88.69 110 MET A C 1
ATOM 856 O O . MET A 1 110 ? 9.452 8.581 -14.255 1.00 88.69 110 MET A O 1
ATOM 860 N N . ASN A 1 111 ? 9.511 9.509 -12.207 1.00 90.00 111 ASN A N 1
ATOM 861 C CA . ASN A 1 111 ? 10.377 10.624 -12.586 1.00 90.00 111 ASN A CA 1
ATOM 862 C C . ASN A 1 111 ? 11.806 10.156 -12.903 1.00 90.00 111 ASN A C 1
ATOM 864 O O . ASN A 1 111 ? 12.378 10.588 -13.905 1.00 90.00 111 ASN A O 1
ATOM 868 N N . GLU A 1 112 ? 12.368 9.241 -12.108 1.00 87.94 112 GLU A N 1
ATOM 869 C CA . GLU A 1 112 ? 13.665 8.614 -12.399 1.00 87.94 112 GLU A CA 1
ATOM 870 C C . GLU A 1 112 ? 13.633 7.837 -13.719 1.00 87.94 112 GLU A C 1
ATOM 872 O O . GLU A 1 112 ? 14.529 7.991 -14.549 1.00 87.94 112 GLU A O 1
ATOM 877 N N . LEU A 1 113 ? 12.567 7.071 -13.965 1.00 87.38 113 LEU A N 1
ATOM 878 C CA . LEU A 1 113 ? 12.354 6.332 -15.208 1.00 87.38 113 LEU A CA 1
ATOM 879 C C . LEU A 1 113 ? 12.369 7.271 -16.424 1.00 87.38 113 LEU A C 1
ATOM 881 O O . LEU A 1 113 ? 13.065 7.014 -17.409 1.00 87.38 113 LEU A O 1
ATOM 885 N N . ALA A 1 114 ? 11.646 8.391 -16.341 1.00 88.19 114 ALA A N 1
ATOM 886 C CA . ALA A 1 114 ? 11.654 9.418 -17.376 1.00 88.19 114 ALA A CA 1
ATOM 887 C C . ALA A 1 114 ? 13.045 10.051 -17.539 1.00 88.19 114 ALA A C 1
ATOM 889 O O . ALA A 1 114 ? 13.509 10.248 -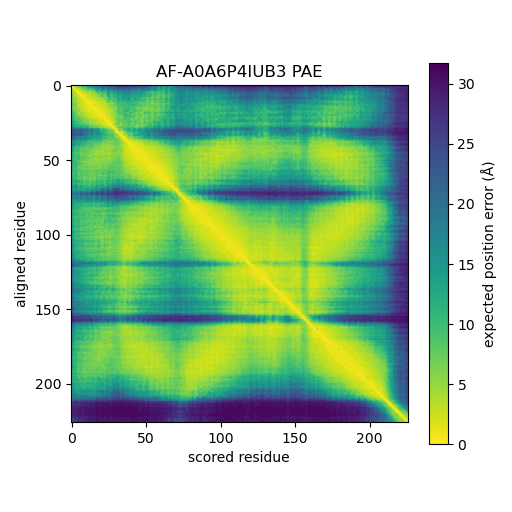18.661 1.00 88.19 114 ALA A O 1
ATOM 890 N N . HIS A 1 115 ? 13.755 10.327 -16.444 1.00 89.88 115 HIS A N 1
ATOM 891 C CA . HIS A 1 115 ? 15.117 10.851 -16.502 1.00 89.88 115 HIS A CA 1
ATOM 892 C C . HIS A 1 115 ? 16.089 9.869 -17.181 1.00 89.88 115 HIS A C 1
ATOM 894 O O . HIS A 1 115 ? 16.911 10.283 -18.003 1.00 89.88 115 HIS A O 1
ATOM 900 N N . TYR A 1 116 ? 15.997 8.568 -16.896 1.00 87.12 116 TYR A N 1
ATOM 901 C CA . TYR A 1 116 ? 16.835 7.546 -17.531 1.00 87.12 116 TYR A CA 1
ATOM 902 C C . TYR A 1 116 ? 16.590 7.436 -19.032 1.00 87.12 116 TYR A C 1
ATOM 904 O O . TYR A 1 116 ? 17.556 7.332 -19.789 1.00 87.12 116 TYR A O 1
ATOM 912 N N . TRP A 1 117 ? 15.331 7.554 -19.467 1.00 87.56 117 TRP A N 1
ATOM 913 C CA . TRP A 1 117 ? 14.994 7.661 -20.886 1.00 87.56 117 TRP A CA 1
ATOM 914 C C . TRP A 1 117 ? 15.732 8.825 -21.561 1.00 87.56 117 TRP A C 1
ATOM 916 O O . TRP A 1 117 ? 16.212 8.695 -22.683 1.00 87.56 117 TRP A O 1
ATOM 926 N N . TRP A 1 118 ? 15.866 9.973 -20.897 1.00 87.00 118 TRP A N 1
ATOM 927 C CA . TRP A 1 118 ? 16.506 11.154 -21.486 1.00 87.00 118 TRP A CA 1
ATOM 928 C C . TRP A 1 118 ? 18.033 11.172 -21.403 1.00 87.00 118 TRP A C 1
ATOM 930 O O . TRP A 1 118 ? 18.664 11.785 -22.259 1.00 87.00 118 TRP A O 1
ATOM 940 N N . SER A 1 119 ? 18.624 10.523 -20.401 1.00 86.06 119 SER A N 1
ATOM 941 C CA . SER A 1 119 ? 20.030 10.741 -20.034 1.00 86.06 119 SER A CA 1
ATOM 942 C C . SER A 1 119 ? 20.998 9.635 -20.454 1.00 86.06 119 SER A C 1
ATOM 944 O O . SER A 1 119 ? 22.169 9.933 -20.690 1.00 86.06 119 SER A O 1
ATOM 946 N N . ASN A 1 120 ? 20.572 8.366 -20.521 1.00 85.31 120 ASN A N 1
ATOM 947 C CA . ASN A 1 120 ? 21.511 7.253 -20.692 1.00 85.31 120 ASN A CA 1
ATOM 948 C C . ASN A 1 120 ? 20.889 6.047 -21.412 1.00 85.31 120 ASN A C 1
ATOM 950 O O . ASN A 1 120 ? 20.309 5.162 -20.781 1.00 85.31 120 ASN A O 1
ATOM 954 N N . ASP A 1 121 ? 21.106 5.966 -22.728 1.00 81.88 121 ASP A N 1
ATOM 955 C CA . ASP A 1 121 ? 20.598 4.878 -23.575 1.00 81.88 121 ASP A CA 1
ATOM 956 C C . ASP A 1 121 ? 21.100 3.492 -23.127 1.00 81.88 121 ASP A C 1
ATOM 958 O O . ASP A 1 121 ? 20.346 2.521 -23.118 1.00 81.88 121 ASP A O 1
ATOM 962 N N . THR A 1 122 ? 22.360 3.376 -22.695 1.00 84.44 122 THR A N 1
ATOM 963 C CA . THR A 1 122 ? 22.938 2.102 -22.226 1.00 84.44 122 THR A CA 1
ATOM 964 C C . THR A 1 122 ? 22.254 1.571 -20.972 1.00 84.44 122 THR A C 1
ATOM 966 O O . THR A 1 122 ? 21.959 0.378 -20.882 1.00 84.44 122 THR A O 1
ATOM 969 N N . TYR A 1 123 ? 22.009 2.444 -19.995 1.00 85.75 123 TYR A N 1
ATOM 970 C CA . TYR A 1 123 ? 21.290 2.066 -18.782 1.00 85.75 123 TYR A CA 1
ATOM 971 C C . TYR A 1 123 ? 19.825 1.757 -19.100 1.00 85.75 123 TYR A C 1
ATOM 973 O O . TYR A 1 123 ? 19.312 0.722 -18.674 1.00 85.75 123 TYR A O 1
ATOM 981 N N . TRP A 1 124 ? 19.191 2.590 -19.927 1.00 88.56 124 TRP A N 1
ATOM 982 C CA . TRP A 1 124 ? 17.810 2.409 -20.353 1.00 88.56 124 TRP A CA 1
ATOM 983 C C . TRP A 1 124 ? 17.571 1.059 -21.049 1.00 88.56 124 TRP A C 1
ATOM 985 O O . TRP A 1 124 ? 16.683 0.308 -20.654 1.00 88.56 124 TRP A O 1
ATOM 995 N N . PHE A 1 125 ? 18.407 0.674 -22.017 1.00 88.19 125 PHE A N 1
ATOM 996 C CA . PHE A 1 125 ? 18.266 -0.619 -22.702 1.00 88.19 125 PHE A CA 1
ATOM 997 C C . PHE A 1 125 ? 18.475 -1.817 -21.771 1.00 88.19 125 PHE A C 1
ATOM 999 O O . PHE A 1 125 ? 17.870 -2.872 -21.968 1.00 88.19 125 PHE A O 1
ATOM 1006 N N . ASN A 1 126 ? 19.334 -1.687 -20.757 1.00 87.44 126 ASN A N 1
ATOM 1007 C CA . ASN A 1 126 ? 19.487 -2.726 -19.740 1.00 87.44 126 ASN A CA 1
ATOM 1008 C C . ASN A 1 126 ? 18.240 -2.824 -18.856 1.00 87.44 126 ASN A C 1
ATOM 1010 O O . ASN A 1 126 ? 17.805 -3.933 -18.546 1.00 87.44 126 ASN A O 1
ATOM 1014 N N . LEU A 1 127 ? 17.652 -1.685 -18.492 1.00 85.62 127 LEU A N 1
ATOM 1015 C CA . LEU A 1 127 ? 16.419 -1.616 -17.719 1.00 85.62 127 LEU A CA 1
ATOM 1016 C C . LEU A 1 127 ? 15.248 -2.261 -18.479 1.00 85.62 127 LEU A C 1
ATOM 1018 O O . LEU A 1 127 ? 14.561 -3.117 -17.930 1.00 85.62 127 LEU A O 1
ATOM 1022 N N . GLU A 1 128 ? 15.088 -1.952 -19.767 1.00 87.19 128 GLU A N 1
ATOM 1023 C CA . GLU A 1 128 ? 14.083 -2.569 -20.644 1.00 87.19 128 GLU A CA 1
ATOM 1024 C C . GLU A 1 128 ? 14.208 -4.090 -20.720 1.00 87.19 128 GLU A C 1
ATOM 1026 O O . GLU A 1 128 ? 13.212 -4.806 -20.622 1.00 87.19 128 GLU A O 1
ATOM 1031 N N . LYS A 1 129 ? 15.436 -4.608 -20.851 1.00 85.06 129 LYS A N 1
ATOM 1032 C CA . LYS A 1 129 ? 15.687 -6.057 -20.873 1.00 85.06 129 LYS A CA 1
ATOM 1033 C C . LYS A 1 129 ? 15.312 -6.728 -19.557 1.00 85.06 129 LYS A C 1
ATOM 1035 O O . LYS A 1 129 ? 14.786 -7.839 -19.575 1.00 85.06 129 LYS A O 1
ATOM 1040 N N . LYS A 1 130 ? 15.594 -6.077 -18.426 1.00 83.38 130 LYS A N 1
ATOM 1041 C CA . LYS A 1 130 ? 15.269 -6.604 -17.094 1.00 83.38 130 LYS A CA 1
ATOM 1042 C C . LYS A 1 130 ? 13.771 -6.585 -16.813 1.00 83.38 130 LYS A C 1
ATOM 1044 O O . LYS A 1 130 ? 13.237 -7.567 -16.303 1.00 83.38 130 LYS A O 1
ATOM 1049 N N . LEU A 1 131 ? 13.112 -5.482 -17.160 1.00 80.12 131 LEU A N 1
ATOM 1050 C CA . LEU A 1 131 ? 11.672 -5.300 -17.009 1.00 80.12 131 LEU A CA 1
ATOM 1051 C C . LEU A 1 131 ? 10.875 -6.069 -18.074 1.00 80.12 131 LEU A C 1
ATOM 1053 O O . LEU A 1 131 ? 9.692 -6.294 -17.882 1.00 80.12 131 LEU A O 1
ATOM 1057 N N . GLN A 1 132 ? 11.502 -6.504 -19.171 1.00 83.06 132 GLN A N 1
ATOM 1058 C CA . GLN A 1 132 ? 10.821 -7.090 -20.334 1.00 83.06 132 GLN A CA 1
ATOM 1059 C C . GLN A 1 132 ? 9.756 -6.153 -20.935 1.00 83.06 132 GLN A C 1
ATOM 1061 O O . GLN A 1 132 ? 8.688 -6.585 -21.365 1.00 83.06 132 GLN A O 1
ATOM 1066 N N . CYS A 1 133 ? 10.070 -4.860 -20.984 1.00 85.81 133 CYS A N 1
ATOM 1067 C CA . CYS A 1 133 ? 9.231 -3.800 -21.542 1.00 85.81 133 CYS A CA 1
ATOM 1068 C C . CYS A 1 133 ? 9.963 -3.071 -22.676 1.00 85.81 133 CYS A C 1
ATOM 1070 O O . CYS A 1 133 ? 11.158 -3.285 -22.893 1.00 85.81 133 CYS A O 1
ATOM 1072 N N . CYS A 1 134 ? 9.255 -2.215 -23.416 1.00 88.50 134 CYS A N 1
ATOM 1073 C CA . CYS A 1 134 ? 9.865 -1.420 -24.477 1.00 88.50 134 CYS A CA 1
ATOM 1074 C C . CYS A 1 134 ? 9.367 0.022 -24.483 1.00 88.50 134 CYS A C 1
ATOM 1076 O O . CYS A 1 134 ? 8.172 0.271 -24.599 1.00 88.50 134 CYS A O 1
ATOM 1078 N N . GLY A 1 135 ? 10.296 0.971 -24.444 1.00 88.00 135 GLY A N 1
ATOM 1079 C CA . GLY A 1 135 ? 10.039 2.403 -24.453 1.00 88.00 135 GLY A CA 1
ATOM 1080 C C . GLY A 1 135 ? 9.350 2.894 -23.184 1.00 88.00 135 GLY A C 1
ATOM 1081 O O . GLY A 1 135 ? 8.883 2.114 -22.354 1.00 88.00 135 GLY A O 1
ATOM 1082 N N . LEU A 1 136 ? 9.274 4.214 -23.017 1.00 87.06 136 LEU A N 1
ATOM 1083 C CA . LEU A 1 136 ? 8.619 4.799 -21.845 1.00 87.06 136 LEU A CA 1
ATOM 1084 C C . LEU A 1 136 ? 7.112 4.484 -21.842 1.00 87.06 136 LEU A C 1
ATOM 1086 O O . LEU A 1 136 ? 6.598 3.922 -20.877 1.00 87.06 136 LEU A O 1
ATOM 1090 N N . GLY A 1 137 ? 6.427 4.785 -22.950 1.00 83.44 137 GLY A N 1
ATOM 1091 C CA . GLY A 1 137 ? 5.004 4.497 -23.171 1.00 83.44 137 GLY A CA 1
ATOM 1092 C C . GLY A 1 137 ? 4.747 3.377 -24.183 1.00 83.44 137 GLY A C 1
ATOM 1093 O O . GLY A 1 137 ? 3.609 3.171 -24.592 1.00 83.44 137 GLY A O 1
ATOM 1094 N N . GLY A 1 138 ? 5.794 2.676 -24.621 1.00 85.62 138 GLY A N 1
ATOM 1095 C CA . GLY A 1 138 ? 5.726 1.642 -25.651 1.00 85.62 138 GLY A CA 1
ATOM 1096 C C . GLY A 1 138 ? 6.798 1.818 -26.733 1.00 85.62 138 GLY A C 1
ATOM 1097 O O . GLY A 1 138 ? 7.496 2.836 -26.778 1.00 85.62 138 GLY A O 1
ATOM 1098 N N . PRO A 1 139 ? 6.897 0.878 -27.687 1.00 83.81 139 PRO A N 1
ATOM 1099 C CA . PRO A 1 139 ? 7.851 0.965 -28.796 1.00 83.81 139 PRO A CA 1
ATOM 1100 C C . PRO A 1 139 ? 7.626 2.202 -29.682 1.00 83.81 139 PRO A C 1
ATOM 1102 O O . PRO A 1 139 ? 8.568 2.712 -30.286 1.00 83.81 139 PRO A O 1
ATOM 1105 N N . ARG A 1 140 ? 6.396 2.736 -29.719 1.00 84.50 140 ARG A N 1
ATOM 1106 C CA . ARG A 1 140 ? 6.055 3.981 -30.423 1.00 84.50 140 ARG A CA 1
ATOM 1107 C C . ARG A 1 140 ? 6.828 5.191 -29.890 1.00 84.50 140 ARG A C 1
ATOM 1109 O O . ARG A 1 140 ? 7.176 6.066 -30.678 1.00 84.50 140 ARG A O 1
ATOM 1116 N N . THR A 1 141 ? 7.161 5.216 -28.599 1.00 86.00 141 THR A N 1
ATOM 1117 C CA . THR A 1 141 ? 7.900 6.324 -27.981 1.00 86.00 141 THR A CA 1
ATOM 1118 C C . THR A 1 141 ? 9.276 6.522 -28.628 1.00 86.00 141 THR A C 1
ATOM 1120 O O . THR A 1 141 ? 9.728 7.650 -28.791 1.00 86.00 141 THR A O 1
ATOM 1123 N N . TYR A 1 142 ? 9.928 5.450 -29.086 1.00 86.81 142 TYR A N 1
ATOM 1124 C CA . TYR A 1 142 ? 11.177 5.564 -29.844 1.00 86.81 142 TYR A CA 1
ATOM 1125 C C . TYR A 1 142 ? 10.992 6.321 -31.162 1.00 86.81 142 TYR A C 1
ATOM 1127 O O . TYR A 1 142 ? 11.808 7.180 -31.487 1.00 86.81 142 TYR A O 1
ATOM 1135 N N . MET A 1 143 ? 9.910 6.044 -31.897 1.00 83.81 143 MET A N 1
ATOM 1136 C CA . MET A 1 143 ? 9.624 6.724 -33.163 1.00 83.81 143 MET A CA 1
ATOM 1137 C C . MET A 1 143 ? 9.259 8.195 -32.955 1.00 83.81 143 MET A C 1
ATOM 1139 O O . MET A 1 143 ? 9.705 9.042 -33.724 1.00 83.81 143 MET A O 1
ATOM 1143 N N . GLU A 1 144 ? 8.500 8.507 -31.902 1.00 86.94 144 GLU A N 1
ATOM 1144 C CA . GLU A 1 144 ? 8.110 9.883 -31.561 1.00 86.94 144 GLU A CA 1
ATOM 1145 C C . GLU A 1 144 ? 9.317 10.779 -31.263 1.00 86.94 144 GLU A C 1
ATOM 1147 O O . GLU A 1 144 ? 9.321 11.949 -31.637 1.00 86.94 144 GLU A O 1
ATOM 1152 N N . TYR A 1 145 ? 10.370 10.218 -30.666 1.00 86.00 145 TYR A N 1
ATOM 1153 C CA . TYR A 1 145 ? 11.613 10.936 -30.377 1.00 86.00 145 TYR A CA 1
ATOM 1154 C C . TYR A 1 145 ? 12.735 10.665 -31.387 1.00 86.00 145 TYR A C 1
ATOM 1156 O O . TYR A 1 145 ? 13.893 10.961 -31.099 1.00 86.00 145 TYR A O 1
ATOM 1164 N N . LEU A 1 146 ? 12.408 10.108 -32.563 1.00 85.81 146 LEU A N 1
ATOM 1165 C CA . LEU A 1 146 ? 13.355 9.812 -33.651 1.00 85.81 146 LEU A CA 1
ATOM 1166 C C . LEU A 1 146 ? 14.562 8.958 -33.214 1.00 85.81 146 LEU A C 1
ATOM 1168 O O . LEU A 1 146 ? 15.648 9.036 -33.792 1.00 85.81 146 LEU A O 1
ATOM 1172 N N . ARG A 1 147 ? 14.379 8.116 -32.195 1.00 84.62 147 ARG A N 1
ATOM 1173 C CA . ARG A 1 147 ? 15.394 7.187 -31.698 1.00 84.62 147 ARG A CA 1
ATOM 1174 C C . ARG A 1 147 ? 15.252 5.831 -32.376 1.00 84.62 147 ARG A C 1
ATOM 1176 O O . ARG A 1 147 ? 14.156 5.367 -32.690 1.00 84.62 147 ARG A O 1
ATOM 1183 N N . LYS A 1 148 ? 16.382 5.152 -32.573 1.00 83.94 148 LYS A N 1
ATOM 1184 C CA . LYS A 1 148 ? 16.393 3.790 -33.112 1.00 83.94 148 LYS A CA 1
ATOM 1185 C C . LYS A 1 148 ? 15.834 2.821 -32.068 1.00 83.94 148 LYS A C 1
ATOM 1187 O O . LYS A 1 148 ? 16.383 2.717 -30.976 1.00 83.94 148 LYS A O 1
ATOM 1192 N N . VAL A 1 149 ? 14.787 2.080 -32.431 1.00 84.62 149 VAL A N 1
ATOM 1193 C CA . VAL A 1 149 ? 14.244 1.006 -31.586 1.00 84.62 149 VAL A CA 1
ATOM 1194 C C . VAL A 1 149 ? 15.323 -0.071 -31.399 1.00 84.62 149 VAL A C 1
ATOM 1196 O O . VAL A 1 149 ? 15.893 -0.539 -32.395 1.00 84.62 149 VAL A O 1
ATOM 1199 N N . PRO A 1 150 ? 15.627 -0.476 -30.160 1.00 84.75 150 PRO A N 1
ATOM 1200 C CA . PRO A 1 150 ? 16.669 -1.454 -29.898 1.00 84.75 150 PRO A CA 1
ATOM 1201 C C . PRO A 1 150 ? 16.225 -2.879 -30.265 1.00 84.75 150 PRO A C 1
ATOM 1203 O O . PRO A 1 150 ? 15.045 -3.222 -30.237 1.00 84.75 150 PRO A O 1
ATOM 1206 N N . GLY A 1 151 ? 17.195 -3.736 -30.601 1.00 82.06 151 GLY A N 1
ATOM 1207 C CA . GLY A 1 151 ? 16.946 -5.092 -31.110 1.00 82.06 151 GLY A CA 1
ATOM 1208 C C . GLY A 1 151 ? 16.125 -5.987 -30.172 1.00 82.06 151 GLY A C 1
ATOM 1209 O O . GLY A 1 151 ? 15.320 -6.780 -30.646 1.00 82.06 151 GLY A O 1
ATOM 1210 N N . HIS A 1 152 ? 16.274 -5.836 -28.849 1.00 81.69 152 HIS A N 1
ATOM 1211 C CA . HIS A 1 152 ? 15.537 -6.639 -27.859 1.00 81.69 152 HIS A CA 1
ATOM 1212 C C . HIS A 1 152 ? 14.040 -6.315 -27.792 1.00 81.69 152 HIS A C 1
ATOM 1214 O O . HIS A 1 152 ? 13.279 -7.127 -27.278 1.00 81.69 152 HIS A O 1
ATOM 1220 N N . CYS A 1 153 ? 13.612 -5.166 -28.322 1.00 81.06 153 CYS A N 1
ATOM 1221 C CA . CYS A 1 153 ? 12.200 -4.801 -28.409 1.00 81.06 153 CYS A CA 1
ATOM 1222 C C . CYS A 1 153 ? 11.460 -5.491 -29.566 1.00 81.06 153 CYS A C 1
ATOM 1224 O O . CYS A 1 153 ? 10.229 -5.505 -29.578 1.00 81.06 153 CYS A O 1
ATOM 1226 N N . TYR A 1 154 ? 12.181 -6.049 -30.543 1.00 76.00 154 TYR A N 1
ATOM 1227 C CA . TYR A 1 154 ? 11.594 -6.740 -31.689 1.00 76.00 154 TYR A CA 1
ATOM 1228 C C . TYR A 1 154 ? 11.335 -8.208 -31.339 1.00 76.00 154 TYR A C 1
ATOM 1230 O O . TYR A 1 154 ? 12.091 -9.097 -31.723 1.00 76.00 154 TYR A O 1
ATOM 1238 N N . ASN A 1 155 ? 10.270 -8.463 -30.579 1.00 67.62 155 ASN A N 1
ATOM 1239 C CA . ASN A 1 155 ? 9.818 -9.819 -30.280 1.00 67.62 155 ASN A CA 1
ATOM 1240 C C . ASN A 1 155 ? 8.581 -10.161 -31.140 1.00 67.62 155 ASN A C 1
ATOM 1242 O O . ASN A 1 155 ? 7.572 -9.466 -31.029 1.00 67.62 155 ASN A O 1
ATOM 1246 N N . PRO A 1 156 ? 8.616 -11.202 -31.997 1.00 55.41 156 PRO A N 1
ATOM 1247 C CA . PRO A 1 156 ? 7.545 -11.488 -32.960 1.00 55.41 156 PRO A CA 1
ATOM 1248 C C . PRO A 1 156 ? 6.215 -11.970 -32.352 1.00 55.41 156 PRO A C 1
ATOM 1250 O O . PRO A 1 156 ? 5.262 -12.158 -33.103 1.00 55.41 156 PRO A O 1
ATOM 1253 N N . GLN A 1 157 ? 6.126 -12.196 -31.035 1.00 54.03 157 GLN A N 1
ATOM 1254 C CA . GLN A 1 157 ? 4.952 -12.832 -30.420 1.00 54.03 157 GLN A CA 1
ATOM 1255 C C . GLN A 1 157 ? 4.040 -11.931 -29.568 1.00 54.03 157 GLN A C 1
ATOM 1257 O O . GLN A 1 157 ? 2.955 -12.393 -29.233 1.00 54.03 157 GLN A O 1
ATOM 1262 N N . LEU A 1 158 ? 4.379 -10.676 -29.231 1.00 55.62 158 LEU A N 1
ATOM 1263 C CA . LEU A 1 158 ? 3.492 -9.822 -28.415 1.00 55.62 158 LEU A CA 1
ATOM 1264 C C . LEU A 1 158 ? 3.667 -8.316 -28.672 1.00 55.62 158 LEU A C 1
ATOM 1266 O O . LEU A 1 158 ? 4.768 -7.835 -28.928 1.00 55.62 158 LEU A O 1
ATOM 1270 N N . ILE A 1 159 ? 2.570 -7.568 -28.502 1.00 59.19 159 ILE A N 1
ATOM 1271 C CA . ILE A 1 159 ? 2.581 -6.118 -28.259 1.00 59.19 159 ILE A CA 1
ATOM 1272 C C . ILE A 1 159 ? 3.392 -5.884 -26.977 1.00 59.19 159 ILE A C 1
ATOM 1274 O O . ILE A 1 159 ? 2.962 -6.274 -25.892 1.00 59.19 159 ILE A O 1
ATOM 1278 N N . THR A 1 160 ? 4.581 -5.295 -27.094 1.00 69.62 160 THR A N 1
ATOM 1279 C CA . THR A 1 160 ? 5.432 -4.985 -25.942 1.00 69.62 160 THR A CA 1
ATOM 1280 C C . THR A 1 160 ? 4.857 -3.788 -25.184 1.00 69.62 160 THR A C 1
ATOM 1282 O O . THR A 1 160 ? 4.690 -2.704 -25.744 1.00 69.62 160 THR A O 1
ATOM 1285 N N . LEU A 1 161 ? 4.518 -3.992 -23.907 1.00 81.81 161 LEU A N 1
ATOM 1286 C CA . LEU A 1 161 ? 4.070 -2.915 -23.022 1.00 81.81 161 LEU A CA 1
ATOM 1287 C C . LEU A 1 161 ? 5.194 -1.896 -22.797 1.00 81.81 161 LEU A C 1
ATOM 1289 O O . LEU A 1 161 ? 6.376 -2.250 -22.723 1.00 81.81 161 LEU A O 1
ATOM 1293 N N . GLY A 1 162 ? 4.808 -0.627 -22.656 1.00 87.31 162 GLY A N 1
ATOM 1294 C CA . GLY A 1 162 ? 5.708 0.432 -22.206 1.00 87.31 162 GLY A CA 1
ATOM 1295 C C . GLY A 1 162 ? 6.177 0.191 -20.779 1.00 87.31 162 GLY A C 1
ATOM 1296 O O . GLY A 1 162 ? 5.408 -0.286 -19.947 1.00 87.31 162 GLY A O 1
ATOM 1297 N N . CYS A 1 163 ? 7.421 0.544 -20.471 1.00 86.56 163 CYS A N 1
ATOM 1298 C CA . CYS A 1 163 ? 7.985 0.367 -19.134 1.00 86.56 163 CYS A CA 1
ATOM 1299 C C . CYS A 1 163 ? 7.219 1.165 -18.077 1.00 86.56 163 CYS A C 1
ATOM 1301 O O . CYS A 1 163 ? 6.935 0.641 -17.004 1.00 86.56 163 CYS A O 1
ATOM 1303 N N . GLY A 1 164 ? 6.803 2.395 -18.396 1.00 86.56 164 GLY A N 1
ATOM 1304 C CA . GLY A 1 164 ? 5.971 3.194 -17.498 1.00 86.56 164 GLY A CA 1
ATOM 1305 C C . GLY A 1 164 ? 4.592 2.572 -17.282 1.00 86.56 164 GLY A C 1
ATOM 1306 O O . GLY A 1 164 ? 4.093 2.547 -16.161 1.00 86.56 164 GLY A O 1
ATOM 1307 N N . GLN A 1 165 ? 4.004 1.999 -18.334 1.00 86.44 165 GLN A N 1
ATOM 1308 C CA . GLN A 1 165 ? 2.703 1.340 -18.243 1.00 86.44 165 GLN A CA 1
ATOM 1309 C C . GLN A 1 165 ? 2.775 0.031 -17.451 1.00 86.44 165 GLN A C 1
ATOM 1311 O O . GLN A 1 165 ? 1.922 -0.220 -16.614 1.00 86.44 165 GLN A O 1
ATOM 1316 N N . MET A 1 166 ? 3.830 -0.761 -17.638 1.00 85.19 166 MET A N 1
ATOM 1317 C CA . MET A 1 166 ? 4.064 -1.975 -16.858 1.00 85.19 166 MET A CA 1
ATOM 1318 C C . MET A 1 166 ? 4.192 -1.675 -15.360 1.00 85.19 166 MET A C 1
ATOM 1320 O O . MET A 1 166 ? 3.617 -2.375 -14.531 1.00 85.19 166 MET A O 1
ATOM 1324 N N . VAL A 1 167 ? 4.942 -0.628 -15.012 1.00 84.38 167 VAL A N 1
ATOM 1325 C CA . VAL A 1 167 ? 5.126 -0.193 -13.622 1.00 84.38 167 VAL A CA 1
ATOM 1326 C C . VAL A 1 167 ? 3.804 0.322 -13.046 1.00 84.38 167 VAL A C 1
ATOM 1328 O O . VAL A 1 167 ? 3.431 -0.059 -11.936 1.00 84.38 167 VAL A O 1
ATOM 1331 N N . HIS A 1 168 ? 3.061 1.119 -13.818 1.00 85.62 168 HIS A N 1
ATOM 1332 C CA . HIS A 1 168 ? 1.728 1.596 -13.454 1.00 85.62 168 HIS A CA 1
ATOM 1333 C C . HIS A 1 168 ? 0.752 0.434 -13.199 1.00 85.62 168 HIS A C 1
ATOM 1335 O O . HIS A 1 168 ? 0.104 0.392 -12.156 1.00 85.62 168 HIS A O 1
ATOM 1341 N N . ASP A 1 169 ? 0.690 -0.548 -14.100 1.00 84.94 169 ASP A N 1
ATOM 1342 C CA . ASP A 1 169 ? -0.197 -1.714 -13.994 1.00 84.94 169 ASP A CA 1
ATOM 1343 C C . ASP A 1 169 ? 0.128 -2.599 -12.784 1.00 84.94 169 ASP A C 1
ATOM 1345 O O . ASP A 1 169 ? -0.727 -3.349 -12.310 1.00 84.94 169 ASP A O 1
ATOM 1349 N N . LEU A 1 170 ? 1.349 -2.505 -12.257 1.00 81.50 170 LEU A N 1
ATOM 1350 C CA . LEU A 1 170 ? 1.794 -3.269 -11.099 1.00 81.50 170 LEU A CA 1
ATOM 1351 C C . LEU A 1 170 ? 1.573 -2.515 -9.775 1.00 81.50 170 LEU A C 1
ATOM 1353 O O . LEU A 1 170 ? 1.222 -3.138 -8.771 1.00 81.50 170 LEU A O 1
ATOM 1357 N N . LEU A 1 171 ? 1.735 -1.186 -9.764 1.00 81.19 171 LEU A N 1
ATOM 1358 C CA . LEU A 1 171 ? 1.651 -0.344 -8.559 1.00 81.19 171 LEU A CA 1
ATOM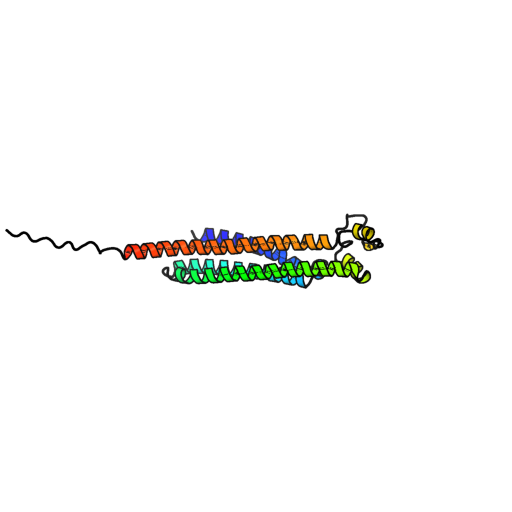 1359 C C . LEU A 1 171 ? 0.275 0.305 -8.331 1.00 81.19 171 LEU A C 1
ATOM 1361 O O . LEU A 1 171 ? -0.163 0.381 -7.181 1.00 81.19 171 LEU A O 1
ATOM 1365 N N . ASP A 1 172 ? -0.463 0.702 -9.371 1.00 84.31 172 ASP A N 1
ATOM 1366 C CA . ASP A 1 172 ? -1.831 1.227 -9.220 1.00 84.31 172 ASP A CA 1
ATOM 1367 C C . ASP A 1 172 ? -2.789 0.247 -8.508 1.00 84.31 172 ASP A C 1
ATOM 1369 O O . ASP A 1 172 ? -3.474 0.655 -7.557 1.00 84.31 172 ASP A O 1
ATOM 1373 N N . PRO A 1 173 ? -2.826 -1.066 -8.840 1.00 84.12 173 PRO A N 1
ATOM 1374 C CA . PRO A 1 173 ? -3.675 -1.990 -8.096 1.00 84.12 173 PRO A CA 1
ATOM 1375 C C . PRO A 1 173 ? -3.246 -2.108 -6.630 1.00 84.12 173 PRO A C 1
ATOM 1377 O O . PRO A 1 173 ? -4.109 -2.246 -5.765 1.00 84.12 173 PRO A O 1
ATOM 1380 N N . MET A 1 174 ? -1.948 -1.998 -6.321 1.00 82.69 174 MET A N 1
ATOM 1381 C CA . MET A 1 174 ? -1.444 -2.020 -4.941 1.00 82.69 174 MET A CA 1
ATOM 1382 C C . MET A 1 174 ? -1.967 -0.826 -4.147 1.00 82.69 174 MET A C 1
ATOM 1384 O O . MET A 1 174 ? -2.479 -1.001 -3.041 1.00 82.69 174 MET A O 1
ATOM 1388 N N . LEU A 1 175 ? -1.900 0.374 -4.728 1.00 86.06 175 LEU A N 1
ATOM 1389 C CA . LEU A 1 175 ? -2.430 1.594 -4.124 1.00 86.06 175 LEU A CA 1
ATOM 1390 C C . LEU A 1 175 ? -3.944 1.498 -3.920 1.00 86.06 175 LEU A C 1
ATOM 1392 O O . LEU A 1 175 ? -4.458 1.865 -2.860 1.00 86.06 175 LEU A O 1
ATOM 1396 N N . ARG A 1 176 ? -4.677 0.966 -4.903 1.00 87.56 176 ARG A N 1
ATOM 1397 C CA . ARG A 1 176 ? -6.130 0.786 -4.801 1.00 87.56 176 ARG A CA 1
ATOM 1398 C C . ARG A 1 176 ? -6.501 -0.214 -3.706 1.00 87.56 176 ARG A C 1
ATOM 1400 O O . ARG A 1 176 ? -7.367 0.083 -2.882 1.00 87.56 176 ARG A O 1
ATOM 1407 N N . ILE A 1 177 ? -5.825 -1.362 -3.656 1.00 86.19 177 ILE A N 1
ATOM 1408 C CA . ILE A 1 177 ? -6.015 -2.366 -2.600 1.00 86.19 177 ILE A CA 1
ATOM 1409 C C . ILE A 1 177 ? -5.645 -1.775 -1.237 1.00 86.19 177 ILE A C 1
ATOM 1411 O O . ILE A 1 177 ? -6.380 -1.979 -0.273 1.00 86.19 177 ILE A O 1
ATOM 1415 N N . GLY A 1 178 ? -4.566 -0.995 -1.150 1.00 85.62 178 GLY A N 1
ATOM 1416 C CA . GLY A 1 178 ? -4.167 -0.323 0.083 1.00 85.62 178 GLY A CA 1
ATOM 1417 C C . GLY A 1 178 ? -5.231 0.652 0.585 1.00 85.62 178 GLY A C 1
ATOM 1418 O O . GLY A 1 178 ? -5.668 0.565 1.732 1.00 85.62 178 GLY A O 1
ATOM 1419 N N . ARG A 1 179 ? -5.780 1.508 -0.286 1.00 88.62 179 ARG A N 1
ATOM 1420 C CA . ARG A 1 179 ? -6.900 2.393 0.093 1.00 88.62 179 ARG A CA 1
ATOM 1421 C C . ARG A 1 179 ? -8.103 1.609 0.615 1.00 88.62 179 ARG A C 1
ATOM 1423 O O . ARG A 1 179 ? -8.672 1.997 1.635 1.00 88.62 179 ARG A O 1
ATOM 1430 N N . LEU A 1 180 ? -8.471 0.509 -0.044 1.00 87.62 180 LEU A N 1
ATOM 1431 C CA . LEU A 1 180 ? -9.569 -0.351 0.404 1.00 87.62 180 LEU A CA 1
ATOM 1432 C C . LEU A 1 180 ? -9.272 -0.986 1.767 1.00 87.62 180 LEU A C 1
ATOM 1434 O O . LEU A 1 180 ? -10.121 -0.941 2.652 1.00 87.62 180 LEU A O 1
ATOM 1438 N N . MET A 1 181 ? -8.061 -1.505 1.973 1.00 84.75 181 MET A N 1
ATOM 1439 C CA . MET A 1 181 ? -7.623 -2.076 3.250 1.00 84.75 181 MET A CA 1
ATOM 1440 C C . MET A 1 181 ? -7.669 -1.053 4.383 1.00 84.75 181 MET A C 1
ATOM 1442 O O . MET A 1 181 ? -8.156 -1.369 5.469 1.00 84.75 181 MET A O 1
ATOM 1446 N N . ARG A 1 182 ? -7.241 0.189 4.131 1.00 88.19 182 ARG A N 1
ATOM 1447 C CA . ARG A 1 182 ? -7.373 1.289 5.095 1.00 88.19 182 ARG A CA 1
ATOM 1448 C C . ARG A 1 182 ? -8.837 1.533 5.465 1.00 88.19 182 ARG A C 1
ATOM 1450 O O . ARG A 1 182 ? -9.155 1.599 6.648 1.00 88.19 182 ARG A O 1
ATOM 1457 N N . ILE A 1 183 ? -9.722 1.640 4.470 1.00 88.25 183 ILE A N 1
ATOM 1458 C CA . ILE A 1 183 ? -11.161 1.870 4.692 1.00 88.25 183 ILE A CA 1
ATOM 1459 C C . ILE A 1 183 ? -11.772 0.723 5.501 1.00 88.25 183 ILE A C 1
ATOM 1461 O O . ILE A 1 183 ? -12.475 0.975 6.475 1.00 88.25 183 ILE A O 1
ATOM 1465 N N . ILE A 1 184 ? -11.477 -0.526 5.134 1.00 86.25 184 ILE A N 1
ATOM 1466 C CA . ILE A 1 184 ? -11.977 -1.715 5.834 1.00 86.25 184 ILE A CA 1
ATOM 1467 C C . ILE A 1 184 ? -11.487 -1.732 7.285 1.00 86.25 184 ILE A C 1
ATOM 1469 O O . ILE A 1 184 ? -12.281 -1.975 8.189 1.00 86.25 184 ILE A O 1
ATOM 1473 N N . THR A 1 185 ? -10.209 -1.435 7.524 1.00 85.88 185 THR A N 1
ATOM 1474 C CA . THR A 1 185 ? -9.624 -1.439 8.876 1.00 85.88 185 THR A CA 1
ATOM 1475 C C . THR A 1 185 ? -10.307 -0.407 9.776 1.00 85.88 185 THR A C 1
ATOM 1477 O O . THR A 1 185 ? -10.784 -0.756 10.855 1.00 85.88 185 THR A O 1
ATOM 1480 N N . LEU A 1 186 ? -10.467 0.829 9.289 1.00 88.00 186 LEU A N 1
ATOM 1481 C CA . LEU A 1 186 ? -11.170 1.893 10.013 1.00 88.00 186 LEU A CA 1
ATOM 1482 C C . LEU A 1 186 ? -12.659 1.583 10.215 1.00 88.00 186 LEU A C 1
ATOM 1484 O O . LEU A 1 186 ? -13.217 1.895 11.263 1.00 88.00 186 LEU A O 1
ATOM 1488 N N . ALA A 1 187 ? -13.316 0.956 9.236 1.00 87.38 187 ALA A N 1
ATOM 1489 C CA . ALA A 1 187 ? -14.715 0.554 9.359 1.00 87.38 187 ALA A CA 1
ATOM 1490 C C . ALA A 1 187 ? -14.911 -0.509 10.451 1.00 87.38 187 ALA A C 1
ATOM 1492 O O . ALA A 1 187 ? -15.881 -0.436 11.205 1.00 87.38 187 ALA A O 1
ATOM 1493 N N . ILE A 1 188 ? -13.987 -1.470 10.570 1.00 85.31 188 ILE A N 1
ATOM 1494 C CA . ILE A 1 188 ? -14.019 -2.477 11.640 1.00 85.31 188 ILE A CA 1
ATOM 1495 C C . ILE A 1 188 ? -13.798 -1.805 13.001 1.00 85.31 188 ILE A C 1
ATOM 1497 O O . ILE A 1 188 ? -14.551 -2.073 13.934 1.00 85.31 188 ILE A O 1
ATOM 1501 N N . GLU A 1 189 ? -12.821 -0.906 13.119 1.00 86.81 189 GLU A N 1
ATOM 1502 C CA . GLU A 1 189 ? -12.569 -0.144 14.351 1.00 86.81 189 GLU A CA 1
ATOM 1503 C C . GLU A 1 189 ? -13.784 0.680 14.786 1.00 86.81 189 GLU A C 1
ATOM 1505 O O . GLU A 1 189 ? -14.192 0.625 15.948 1.00 86.81 189 GLU A O 1
ATOM 1510 N N . LEU A 1 190 ? -14.419 1.378 13.843 1.00 88.88 190 LEU A N 1
ATOM 1511 C CA . LEU A 1 190 ? -15.617 2.174 14.093 1.00 88.88 190 LEU A CA 1
ATOM 1512 C C . LEU A 1 190 ? -16.798 1.291 14.511 1.00 88.88 190 LEU A C 1
ATOM 1514 O O . LEU A 1 190 ? -17.520 1.628 15.450 1.00 88.88 190 LEU A O 1
ATOM 1518 N N . TYR A 1 191 ? -16.972 0.133 13.869 1.00 87.06 191 TYR A N 1
ATOM 1519 C CA . TYR A 1 191 ? -17.994 -0.841 14.250 1.00 87.06 191 TYR A CA 1
ATOM 1520 C C . TYR A 1 191 ? -17.789 -1.357 15.681 1.00 87.06 191 TYR A C 1
ATOM 1522 O O . TYR A 1 191 ? -18.746 -1.429 16.455 1.00 87.06 191 TYR A O 1
ATOM 1530 N N . LEU A 1 192 ? -16.546 -1.674 16.060 1.00 83.56 192 LEU A N 1
ATOM 1531 C CA . LEU A 1 192 ? -16.213 -2.087 17.423 1.00 83.56 192 LEU A CA 1
ATOM 1532 C C . LEU A 1 192 ? -16.503 -0.970 18.426 1.00 83.56 192 LEU A C 1
ATOM 1534 O O . LEU A 1 192 ? -17.170 -1.213 19.432 1.00 83.56 192 LEU A O 1
ATOM 1538 N N . LEU A 1 193 ? -16.072 0.258 18.136 1.00 86.81 193 LEU A N 1
ATOM 1539 C CA . LEU A 1 193 ? -16.334 1.414 18.989 1.00 86.81 193 LEU A CA 1
ATOM 1540 C C . LEU A 1 193 ? -17.836 1.644 19.188 1.00 86.81 193 LEU A C 1
ATOM 1542 O O . LEU A 1 193 ? -18.278 1.849 20.317 1.00 86.81 193 LEU A O 1
ATOM 1546 N N . TYR A 1 194 ? -18.628 1.555 18.116 1.00 86.69 194 TYR A N 1
ATOM 1547 C CA . TYR A 1 194 ? -20.082 1.674 18.189 1.00 86.69 194 TYR A CA 1
ATOM 1548 C C . TYR A 1 194 ? -20.697 0.571 19.055 1.00 86.69 194 TYR A C 1
ATOM 1550 O O . TYR A 1 194 ? -21.511 0.854 19.935 1.00 86.69 194 TYR A O 1
ATOM 1558 N N . PHE A 1 195 ? -20.279 -0.681 18.853 1.00 83.19 195 PHE A N 1
ATOM 1559 C CA . PHE A 1 195 ? -20.774 -1.821 19.620 1.00 83.19 195 PHE A CA 1
ATOM 1560 C C . PHE A 1 195 ? -20.523 -1.651 21.127 1.00 83.19 195 PHE A C 1
ATOM 1562 O O . PHE A 1 195 ? -21.461 -1.746 21.922 1.00 83.19 195 PHE A O 1
ATOM 1569 N N . TYR A 1 196 ? -19.289 -1.325 21.525 1.00 79.81 196 TYR A N 1
ATOM 1570 C CA . TYR A 1 196 ? -18.952 -1.093 22.935 1.00 79.81 196 TYR A CA 1
ATOM 1571 C C . TYR A 1 196 ? -19.599 0.180 23.492 1.00 79.81 196 TYR A C 1
ATOM 1573 O O . TYR A 1 196 ? -20.081 0.176 24.625 1.00 79.81 196 TYR A O 1
ATOM 1581 N N . GLY A 1 197 ? -19.682 1.245 22.691 1.00 81.31 197 GLY A N 1
ATOM 1582 C CA . GLY A 1 197 ? -20.344 2.493 23.066 1.00 81.31 197 GLY A CA 1
ATOM 1583 C C . GLY A 1 197 ? -21.820 2.288 23.407 1.00 81.31 197 GLY A C 1
ATOM 1584 O O . GLY A 1 197 ? -22.273 2.740 24.456 1.00 81.31 197 GLY A O 1
ATOM 1585 N N . VAL A 1 198 ? -22.564 1.533 22.591 1.00 82.12 198 VAL A N 1
ATOM 1586 C CA . VAL A 1 198 ? -23.983 1.229 22.852 1.00 82.12 198 VAL A CA 1
ATOM 1587 C C . VAL A 1 198 ? -24.163 0.426 24.142 1.00 82.12 198 VAL A C 1
ATOM 1589 O O . VAL A 1 198 ? -25.082 0.716 24.911 1.00 82.12 198 VAL A O 1
ATOM 1592 N N . ILE A 1 199 ? -23.299 -0.561 24.404 1.00 79.25 199 ILE A N 1
ATOM 1593 C CA . ILE A 1 199 ? -23.354 -1.371 25.633 1.00 79.25 199 ILE A CA 1
ATOM 1594 C C . ILE A 1 199 ? -23.145 -0.485 26.865 1.00 79.25 199 ILE A C 1
ATOM 1596 O O . ILE A 1 199 ? -23.958 -0.511 27.793 1.00 79.25 199 ILE A O 1
ATOM 1600 N N . VAL A 1 200 ? -22.106 0.352 26.848 1.00 80.25 200 VAL A N 1
ATOM 1601 C CA . VAL A 1 200 ? -21.795 1.251 27.965 1.00 80.25 200 VAL A CA 1
ATOM 1602 C C . VAL A 1 200 ? -22.885 2.308 28.147 1.00 80.25 20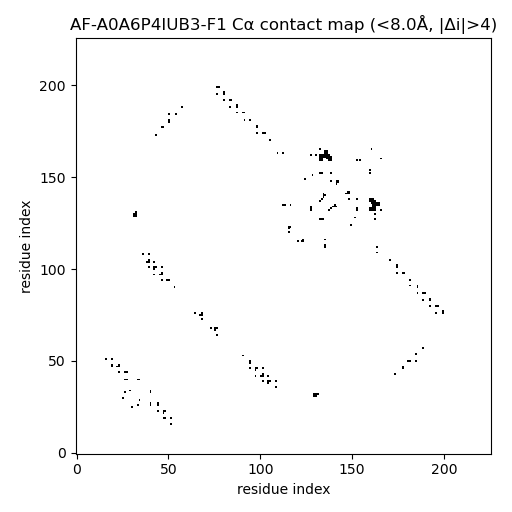0 VAL A C 1
ATOM 1604 O O . VAL A 1 200 ? -23.325 2.525 29.274 1.00 80.25 200 VAL A O 1
ATOM 1607 N N . CYS A 1 201 ? -23.403 2.911 27.073 1.00 82.12 201 CYS A N 1
ATOM 1608 C CA . CYS A 1 201 ? -24.500 3.880 27.154 1.00 82.12 201 CYS A CA 1
ATOM 1609 C C . CYS A 1 201 ? -25.772 3.274 27.759 1.00 82.12 201 CYS A C 1
ATOM 1611 O O . CYS A 1 201 ? -26.385 3.901 28.623 1.00 82.12 201 CYS A O 1
ATOM 1613 N N . LYS A 1 202 ? -26.159 2.054 27.359 1.00 81.56 202 LYS A N 1
ATOM 1614 C CA . LYS A 1 202 ? -27.313 1.357 27.954 1.00 81.56 202 LYS A CA 1
ATOM 1615 C C . LYS A 1 202 ? -27.120 1.130 29.450 1.00 81.56 202 LYS A C 1
ATOM 1617 O O . LYS A 1 202 ? -28.049 1.359 30.220 1.00 81.56 202 LYS A O 1
ATOM 1622 N N . LYS A 1 203 ? -25.916 0.727 29.859 1.00 78.38 203 LYS A N 1
ATOM 1623 C CA . LYS A 1 203 ? -25.607 0.471 31.265 1.00 78.38 203 LYS A CA 1
ATOM 1624 C C . LYS A 1 203 ? -25.538 1.750 32.102 1.00 78.38 203 LYS A C 1
ATOM 1626 O O . LYS A 1 203 ? -26.030 1.786 33.224 1.00 78.38 203 LYS A O 1
ATOM 1631 N N . LEU A 1 204 ? -24.976 2.828 31.561 1.00 80.56 204 LEU A N 1
ATOM 1632 C CA . LEU A 1 204 ? -24.999 4.134 32.221 1.00 80.56 204 LEU A CA 1
ATOM 1633 C C . LEU A 1 204 ? -26.436 4.644 32.374 1.00 80.56 204 LEU A C 1
ATOM 1635 O O . LEU A 1 204 ? -26.796 5.117 33.448 1.00 80.56 204 LEU A O 1
ATOM 1639 N N . ALA A 1 205 ? -27.274 4.492 31.345 1.00 80.69 205 ALA A N 1
ATOM 1640 C CA . ALA A 1 205 ? -28.684 4.862 31.415 1.00 80.69 205 ALA A CA 1
ATOM 1641 C C . ALA A 1 205 ? -29.448 4.048 32.472 1.00 80.69 205 ALA A C 1
ATOM 1643 O O . ALA A 1 205 ? -30.220 4.631 33.231 1.00 80.69 205 ALA A O 1
ATOM 1644 N N . SER A 1 206 ? -29.203 2.733 32.575 1.00 78.69 206 SER A N 1
ATOM 1645 C CA . SER A 1 206 ? -29.829 1.902 33.611 1.00 78.69 206 SER A CA 1
ATOM 1646 C C . SER A 1 206 ? -29.374 2.304 35.014 1.00 78.69 206 SER A C 1
ATOM 1648 O O . SER A 1 206 ? -30.216 2.476 35.885 1.00 78.69 206 SER A O 1
ATOM 1650 N N . LEU A 1 207 ? -28.075 2.550 35.223 1.00 78.12 207 LEU A N 1
ATOM 1651 C CA . LEU A 1 207 ? -27.543 3.005 36.514 1.00 78.12 207 LEU A CA 1
ATOM 1652 C C . LEU A 1 207 ? -28.079 4.388 36.917 1.00 78.12 207 LEU A C 1
ATOM 1654 O O . LEU A 1 207 ? -28.348 4.624 38.092 1.00 78.12 207 LEU A O 1
ATOM 1658 N N . ILE A 1 208 ? -28.255 5.310 35.964 1.00 79.19 208 ILE A N 1
ATOM 1659 C CA . ILE A 1 208 ? -28.859 6.627 36.223 1.00 79.19 208 ILE A CA 1
ATOM 1660 C C . ILE A 1 208 ? -30.346 6.479 36.572 1.00 79.19 208 ILE A C 1
ATOM 1662 O O . ILE A 1 208 ? -30.808 7.120 37.516 1.00 79.19 208 ILE A O 1
ATOM 1666 N N . ALA A 1 209 ? -31.085 5.624 35.856 1.00 77.31 209 ALA A N 1
ATOM 1667 C CA . ALA A 1 209 ? -32.496 5.350 36.132 1.00 77.31 209 ALA A CA 1
ATOM 1668 C C . ALA A 1 209 ? -32.697 4.701 37.514 1.00 77.31 209 ALA A C 1
ATOM 1670 O O . ALA A 1 209 ? -33.595 5.088 38.260 1.00 77.31 209 ALA A O 1
ATOM 1671 N N . GLU A 1 210 ? -31.817 3.775 37.889 1.00 74.44 210 GLU A N 1
ATOM 1672 C CA . GLU A 1 210 ? -31.832 3.069 39.175 1.00 74.44 210 GLU A CA 1
ATOM 1673 C C . GLU A 1 210 ? -31.392 3.959 40.351 1.00 74.44 210 GLU A C 1
ATOM 1675 O O . GLU A 1 210 ? -31.766 3.712 41.495 1.00 74.44 210 GLU A O 1
ATOM 1680 N N . ARG A 1 211 ? -30.667 5.055 40.082 1.00 64.94 211 ARG A N 1
ATOM 1681 C CA . ARG A 1 211 ? -30.348 6.105 41.067 1.00 64.94 211 ARG A CA 1
ATOM 1682 C C . ARG A 1 211 ? -31.482 7.119 41.263 1.00 64.94 211 ARG A C 1
ATOM 1684 O O . ARG A 1 211 ? -31.389 7.962 42.153 1.00 64.94 211 ARG A O 1
ATOM 1691 N N . HIS A 1 212 ? -32.542 7.043 40.453 1.00 56.28 212 HIS A N 1
ATOM 1692 C CA . HIS A 1 212 ? -33.685 7.953 40.481 1.00 56.28 212 HIS A CA 1
ATOM 1693 C C . HIS A 1 212 ? -34.988 7.461 41.175 1.00 56.28 212 HIS A C 1
ATOM 1695 O O . HIS A 1 212 ? -36.024 8.095 40.941 1.00 56.28 212 HIS A O 1
ATOM 1701 N N . PRO A 1 213 ? -35.031 6.432 42.055 1.00 52.75 213 PRO A N 1
ATOM 1702 C CA . PRO A 1 213 ? -36.187 6.205 42.916 1.00 52.75 213 PRO A CA 1
ATOM 1703 C C . PRO A 1 213 ? -36.049 7.020 44.219 1.00 52.75 213 PRO A C 1
ATOM 1705 O O . PRO A 1 213 ? -35.002 7.029 44.855 1.00 52.75 213 PRO A O 1
ATOM 1708 N N . ASN A 1 214 ? -37.142 7.678 44.625 1.00 47.56 214 ASN A N 1
ATOM 1709 C CA . ASN A 1 214 ? -37.342 8.474 45.854 1.00 47.56 214 ASN A CA 1
ATOM 1710 C C . ASN A 1 214 ? -36.888 9.947 45.890 1.00 47.56 214 ASN A C 1
ATOM 1712 O O . ASN A 1 214 ? -36.195 10.381 46.806 1.00 47.56 214 ASN A O 1
ATOM 1716 N N . LYS A 1 215 ? -37.453 10.781 45.005 1.00 44.12 215 LYS A N 1
ATOM 1717 C CA . LYS A 1 215 ? -37.690 12.209 45.329 1.00 44.12 215 LYS A CA 1
ATOM 1718 C C . LYS A 1 215 ? -39.162 12.614 45.496 1.00 44.12 215 LYS A C 1
ATOM 1720 O O . LYS A 1 215 ? -39.421 13.772 45.786 1.00 44.12 215 LYS A O 1
ATOM 1725 N N . ASN A 1 216 ? -40.113 11.674 45.406 1.00 43.59 216 ASN A N 1
ATOM 1726 C CA . ASN A 1 216 ? -41.557 11.965 45.470 1.00 43.59 216 ASN A CA 1
ATOM 1727 C C . ASN A 1 216 ? -42.332 11.176 46.550 1.00 43.59 216 ASN A C 1
ATOM 1729 O O . ASN A 1 216 ? -43.496 10.844 46.340 1.00 43.59 216 ASN A O 1
ATOM 1733 N N . VAL A 1 217 ? -41.740 10.895 47.717 1.00 48.81 217 VAL A N 1
ATOM 1734 C CA . VAL A 1 217 ? -42.497 10.359 48.870 1.00 48.81 217 VAL A CA 1
ATOM 1735 C C . VAL A 1 217 ? -42.183 11.150 50.138 1.00 48.81 217 VAL A C 1
ATOM 1737 O O . VAL A 1 217 ? -41.424 10.718 50.995 1.00 48.81 217 VAL A O 1
ATOM 1740 N N . SER A 1 218 ? -42.792 12.327 50.247 1.00 38.94 218 SER A N 1
ATOM 1741 C CA . SER A 1 218 ? -43.126 12.960 51.529 1.00 38.94 218 SER A CA 1
ATOM 1742 C C . SER A 1 218 ? -44.086 14.127 51.287 1.00 38.94 218 SER A C 1
ATOM 1744 O O . SER A 1 218 ? -43.728 15.297 51.367 1.00 38.94 218 SER A O 1
ATOM 1746 N N . LYS A 1 219 ? -45.353 13.810 50.987 1.00 38.53 219 LYS A N 1
ATOM 1747 C CA . LYS A 1 219 ? -46.450 14.728 51.322 1.00 38.53 219 LYS A CA 1
ATOM 1748 C C . LYS A 1 219 ? -46.733 14.546 52.818 1.00 38.53 219 LYS A C 1
ATOM 1750 O O . LYS A 1 219 ? -47.175 13.457 53.185 1.00 38.53 219 LYS A O 1
ATOM 1755 N N . PRO A 1 220 ? -46.479 15.538 53.688 1.00 39.75 220 PRO A N 1
ATOM 1756 C CA . PRO A 1 220 ? -46.939 15.461 55.064 1.00 39.75 220 PRO A CA 1
ATOM 1757 C C . PRO A 1 220 ? -48.470 15.507 55.075 1.00 39.75 220 PRO A C 1
ATOM 1759 O O . PRO A 1 220 ? -49.091 16.394 54.485 1.00 39.75 220 PRO A O 1
ATOM 1762 N N . LEU A 1 221 ? -49.063 14.501 55.717 1.00 39.47 221 LEU A N 1
ATOM 1763 C CA . LEU A 1 221 ? -50.482 14.420 56.042 1.00 39.47 221 LEU A CA 1
ATOM 1764 C C . LEU A 1 221 ? -50.894 15.680 56.809 1.00 39.47 221 LEU A C 1
ATOM 1766 O O . LEU A 1 221 ? -50.444 15.928 57.926 1.00 39.47 221 LEU A O 1
ATOM 1770 N N . LEU A 1 222 ? -51.749 16.478 56.173 1.00 40.53 222 LEU A N 1
ATOM 1771 C CA . LEU A 1 222 ? -52.428 17.611 56.779 1.00 40.53 222 LEU A CA 1
ATOM 1772 C C . LEU A 1 222 ? -53.339 17.092 57.895 1.00 40.53 222 LEU A C 1
ATOM 1774 O O . LEU A 1 222 ? -54.305 16.368 57.661 1.00 40.53 222 LEU A O 1
ATOM 1778 N N . ASN A 1 223 ? -52.964 17.467 59.111 1.00 42.31 223 ASN A N 1
ATOM 1779 C CA . ASN A 1 223 ? -53.670 17.248 60.358 1.00 42.31 223 ASN A CA 1
ATOM 1780 C C . ASN A 1 223 ? -55.116 17.776 60.264 1.00 42.31 223 ASN A C 1
ATOM 1782 O O . ASN A 1 223 ? -55.332 18.940 59.924 1.00 42.31 223 ASN A O 1
ATOM 1786 N N . LYS A 1 224 ? -56.104 16.935 60.582 1.00 41.62 224 LYS A N 1
ATOM 1787 C CA . LYS A 1 224 ? -57.487 17.367 60.824 1.00 41.62 224 LYS A CA 1
ATOM 1788 C C . LYS A 1 224 ? -58.091 16.530 61.952 1.00 41.62 224 LYS A C 1
ATOM 1790 O 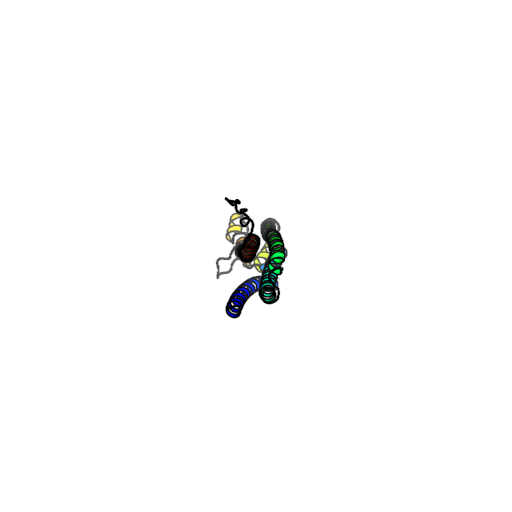O . LYS A 1 224 ? -58.897 15.640 61.707 1.00 41.62 224 LYS A O 1
ATOM 1795 N N . SER A 1 225 ? -57.674 16.819 63.185 1.00 40.78 225 SER A N 1
ATOM 1796 C CA . SER A 1 225 ? -58.470 16.500 64.374 1.00 40.78 225 SER A CA 1
ATOM 1797 C C . SER A 1 225 ? -59.476 17.623 64.583 1.00 40.78 225 SER A C 1
ATOM 1799 O O . SER A 1 225 ? -59.104 18.797 64.606 1.00 40.78 225 SER A O 1
ATOM 1801 N N . ARG A 1 226 ? -60.744 17.236 64.677 1.00 40.38 226 ARG A N 1
ATOM 1802 C CA . ARG A 1 226 ? -61.835 18.046 65.212 1.00 40.38 226 ARG A CA 1
ATOM 1803 C C . ARG A 1 226 ? -61.912 17.835 66.719 1.00 40.38 226 ARG A C 1
ATOM 1805 O O . ARG A 1 226 ? -61.368 16.798 67.166 1.00 40.38 226 ARG A O 1
#

Foldseek 3Di:
DPVVVVVVVVVVLVVLVVVLCVLLVCLPVDDLLNVVLPQLSVLLNVLSVVLNVLVVVVVVVVVVVVVVVVVDPPPVLVVVLVVLVVSLVVLLVVLVVSLVSNVVSLVVVLVVLVVCLVPPPVVNVVSCVSNVAFAQQAQVNCVVVVHDGDPSNPDPPDRGGHSNVSSCVSSVVSSVVSVVSSVVSSVVSVVVSVVSVVVVVVVVVVVVVVVPPDPPPDDDPDDDDD

InterPro domains:
  IPR008952 Tetraspanin, EC2 domain superfamily [G3DSA:1.10.1450.10] (96-172)
  IPR008952 Tetraspanin, EC2 domain superfamily [SSF48652] (101-172)